Protein AF-A0A924RF22-F1 (afdb_monomer)

Nearest PDB structures (foldseek):
  6ygg-assembly1_B  TM=9.026E-01  e=1.565E-06  Aspergillus fumigatus Af293
  8pmr-assembly1_B  TM=9.070E-01  e=1.993E-06  Aspergillus fumigatus Af293
  8pms-assembly2_C  TM=8.806E-01  e=2.674E-05  Aspergillus fumigatus Af293
  8r17-assembly1_A-2  TM=8.472E-01  e=2.101E-05  Neurospora crassa
  1rzo-assembly1_A  TM=2.481E-01  e=8.600E+00  Ricinus communis

Sequence (209 aa):
MSTTDVVRLAGEAGAPTEMVFAAAEPDVIPRAPSQRWVVVPRSDGATTLGGMDRGRFAVYDTYETDELAANAVVHVLQPPQTIVVDAAAFAGLQQDAKQLAATLREHSANGSPLTPDMIPVGTALDHLGPSSGHCLFLLDTPFSERSAPPTDLELSRTVFLVRAPLGGAVSVGPVQPWFGQPGGGILVTLERPVRWYYDTGVVDVVAPR

pLDDT: mean 94.82, std 5.73, range [53.69, 98.81]

Secondary structure (DSSP, 8-state):
--HHHHHHHHHHTT--GGGEEE-SSTT----PPSSEEEEEE-TTS-EEEEEEETTEEEEEEEESSHHHHHHHHHHHHSPPPEEEE-HHHHHHHHHHHHHHHHHHHHHHHTTPPP-GGGS-TT-EEEEES-TT--EEEETT--GGGTT--GGGGGSPEEEEEE-S---TT-EEEEPPPBTTB---PEEEE-SS-HHHHHHTTSEEEEEE-

Foldseek 3Di:
DALVLLLVLLVVVPFPSVLEAEDGDAPDDDQDDAQGWYWHAHPQGKIWIAFHHPNDTATLDIGNHSNVSSVVSNVQRDDADADADAPVLVVVLVVVLVVLFVVVLVCVVVVHFDFLVSQDQQHKWKDFHGLSDQKIFGPPQDPLQQLDAPVSVPGDMWMKGFHARLDGPWGWDFFPHHNPGHHGTIIIGHNGRNSSCCVVVRIHIYDYD

Radius of gyration: 17.72 Å; Cα contacts (8 Å, |Δi|>4): 467; chains: 1; bounding box: 42×33×47 Å

Structure (mmCIF, N/CA/C/O backbone):
data_AF-A0A924RF22-F1
#
_entry.id   AF-A0A924RF22-F1
#
loop_
_atom_site.group_PDB
_atom_site.id
_atom_site.type_symbol
_atom_site.label_atom_id
_atom_site.label_alt_id
_atom_site.label_comp_id
_atom_site.label_asym_id
_atom_site.label_entity_id
_atom_site.label_seq_id
_atom_site.pdbx_PDB_ins_code
_atom_site.Cartn_x
_atom_site.Cartn_y
_atom_site.Cartn_z
_atom_site.occupancy
_atom_site.B_iso_or_equiv
_atom_site.auth_seq_id
_atom_site.auth_comp_id
_atom_site.auth_asym_id
_atom_site.auth_atom_id
_atom_site.pdbx_PDB_model_num
ATOM 1 N N . MET A 1 1 ? -13.574 7.053 25.967 1.00 53.69 1 MET A N 1
ATOM 2 C CA . MET A 1 1 ? -13.755 5.872 25.101 1.00 53.69 1 MET A CA 1
ATOM 3 C C . MET A 1 1 ? -12.426 5.142 25.065 1.00 53.69 1 MET A C 1
ATOM 5 O O . MET A 1 1 ? -11.400 5.816 25.038 1.00 53.69 1 MET A O 1
ATOM 9 N N . SER A 1 2 ? -12.418 3.819 25.246 1.00 61.25 2 SER A N 1
ATOM 10 C CA . SER A 1 2 ? -11.181 3.031 25.333 1.00 61.25 2 SER A CA 1
ATOM 11 C C . SER A 1 2 ? -10.990 2.268 24.028 1.00 61.25 2 SER A C 1
ATOM 13 O O . SER A 1 2 ? -11.879 1.536 23.619 1.00 61.25 2 SER A O 1
ATOM 15 N N . THR A 1 3 ? -9.815 2.351 23.404 1.00 62.56 3 THR A N 1
ATOM 16 C CA . THR A 1 3 ? -9.440 1.512 22.245 1.00 62.56 3 THR A CA 1
ATOM 17 C C . THR A 1 3 ? -9.578 0.012 22.495 1.00 62.56 3 THR A C 1
ATOM 19 O O . THR A 1 3 ? -9.711 -0.762 21.546 1.00 62.56 3 THR A O 1
ATOM 22 N N . THR A 1 4 ? -9.574 -0.398 23.766 1.00 70.81 4 THR A N 1
ATOM 23 C CA . THR A 1 4 ? -9.866 -1.769 24.198 1.00 70.81 4 THR A CA 1
ATOM 24 C C . THR A 1 4 ? -11.245 -2.231 23.720 1.00 70.81 4 THR A C 1
ATOM 26 O O . THR A 1 4 ? -11.398 -3.400 23.373 1.00 70.81 4 THR A O 1
ATOM 29 N N . ASP A 1 5 ? -12.230 -1.332 23.640 1.00 84.69 5 ASP A N 1
ATOM 30 C CA . ASP A 1 5 ? -13.585 -1.667 23.200 1.00 84.69 5 ASP A CA 1
ATOM 31 C C . ASP A 1 5 ? -13.661 -1.910 21.693 1.00 84.69 5 ASP A C 1
ATOM 33 O O . ASP A 1 5 ? -14.254 -2.902 21.281 1.00 84.69 5 ASP A O 1
ATOM 37 N N . VAL A 1 6 ? -12.979 -1.108 20.869 1.00 90.44 6 VAL A N 1
ATOM 38 C CA . VAL A 1 6 ? -12.928 -1.312 19.408 1.00 90.44 6 VAL A CA 1
ATOM 39 C C . VAL A 1 6 ? -12.328 -2.671 19.050 1.00 90.44 6 VAL A C 1
ATOM 41 O O . VAL A 1 6 ? -12.905 -3.422 18.264 1.00 90.44 6 VAL A O 1
ATOM 44 N N . VAL A 1 7 ? -11.175 -3.014 19.638 1.00 91.25 7 VAL A N 1
ATOM 45 C CA . VAL A 1 7 ? -10.509 -4.299 19.361 1.00 91.25 7 VAL A CA 1
ATOM 46 C C . VAL A 1 7 ? -11.345 -5.470 19.878 1.00 91.25 7 VAL A C 1
ATOM 48 O O . VAL A 1 7 ? -11.467 -6.478 19.184 1.00 91.25 7 VAL A O 1
ATOM 51 N N . ARG A 1 8 ? -11.966 -5.333 21.057 1.00 93.06 8 ARG A N 1
ATOM 52 C CA . ARG A 1 8 ? -12.876 -6.348 21.601 1.00 93.06 8 ARG A CA 1
ATOM 53 C C . ARG A 1 8 ? -14.075 -6.575 20.679 1.00 93.06 8 ARG A C 1
ATOM 55 O O . ARG A 1 8 ? -14.332 -7.719 20.320 1.00 93.06 8 ARG A O 1
ATOM 62 N N . LEU A 1 9 ? -14.765 -5.510 20.265 1.00 93.69 9 LEU A N 1
ATOM 63 C CA . LEU A 1 9 ? -15.921 -5.579 19.363 1.00 93.69 9 LEU A CA 1
ATOM 64 C C . LEU A 1 9 ? -15.550 -6.208 18.012 1.00 93.69 9 LEU A C 1
ATOM 66 O O . LEU A 1 9 ? -16.277 -7.058 17.502 1.00 93.69 9 LEU A O 1
ATOM 70 N N . ALA A 1 10 ? -14.392 -5.851 17.451 1.00 92.75 10 ALA A N 1
ATOM 71 C CA . ALA A 1 10 ? -13.899 -6.473 16.224 1.00 92.75 10 ALA A CA 1
ATOM 72 C C . ALA A 1 10 ? -13.623 -7.977 16.419 1.00 92.75 10 ALA A C 1
ATOM 74 O O . ALA A 1 10 ? -13.968 -8.786 15.558 1.00 92.75 10 ALA A O 1
ATOM 75 N N . GLY A 1 11 ? -13.045 -8.366 17.560 1.00 93.06 11 GLY A N 1
ATOM 76 C CA . GLY A 1 11 ? -12.821 -9.768 17.918 1.00 93.06 11 GLY A CA 1
ATOM 77 C C . GLY A 1 11 ? -14.119 -10.560 18.100 1.00 93.06 11 GLY A C 1
ATOM 78 O O . GLY A 1 11 ? -14.220 -11.686 17.619 1.00 93.06 11 GLY A O 1
ATOM 79 N N . GLU A 1 12 ? -15.142 -9.961 18.716 1.00 93.88 12 GLU A N 1
ATOM 80 C CA . GLU A 1 12 ? -16.491 -10.540 18.832 1.00 93.88 12 GLU A CA 1
ATOM 81 C C . GLU A 1 12 ? -17.145 -10.760 17.457 1.00 93.88 12 GLU A C 1
ATOM 83 O O . GLU A 1 12 ? -17.885 -11.726 17.270 1.00 93.88 12 GLU A O 1
ATOM 88 N N . ALA A 1 13 ? -16.812 -9.921 16.472 1.00 91.50 13 ALA A N 1
ATOM 89 C CA . ALA A 1 13 ? -17.203 -10.077 15.072 1.00 91.50 13 ALA A CA 1
ATOM 90 C C . ALA A 1 13 ? -16.300 -11.043 14.267 1.00 91.50 13 ALA A C 1
ATOM 92 O O . ALA A 1 13 ? -16.501 -11.215 13.064 1.00 91.50 13 ALA A O 1
ATOM 93 N N . GLY A 1 14 ? -15.322 -11.694 14.910 1.00 89.62 14 GLY A N 1
ATOM 94 C CA . GLY A 1 14 ? -14.455 -12.711 14.306 1.00 89.62 14 GLY A CA 1
ATOM 95 C C . GLY A 1 14 ? -13.175 -12.183 13.652 1.00 89.62 14 GLY A C 1
ATOM 96 O O . GLY A 1 14 ? -12.523 -12.929 12.920 1.00 89.62 14 GLY A O 1
ATOM 97 N N . ALA A 1 15 ? -12.796 -10.923 13.884 1.00 90.38 15 ALA A N 1
ATOM 98 C CA . ALA A 1 15 ? -11.549 -10.379 13.355 1.00 90.38 15 ALA A CA 1
ATOM 99 C C . ALA A 1 15 ? -10.310 -10.968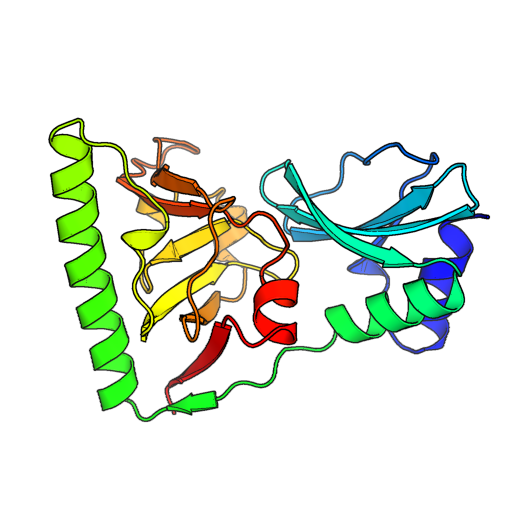 14.067 1.00 90.38 15 ALA A C 1
ATOM 101 O O . ALA A 1 15 ? -10.321 -11.113 15.293 1.00 90.38 15 ALA A O 1
ATOM 102 N N . PRO A 1 16 ? -9.207 -11.233 13.340 1.00 89.69 16 PRO A N 1
ATOM 103 C CA . PRO A 1 16 ? -7.927 -11.622 13.934 1.00 89.69 16 PRO A CA 1
ATOM 104 C C . PRO A 1 16 ? -7.279 -10.429 14.657 1.00 89.69 16 PRO A C 1
ATOM 106 O O . PRO A 1 16 ? -6.488 -9.670 14.090 1.00 89.69 16 PRO A O 1
ATOM 109 N N . THR A 1 17 ? -7.662 -10.218 15.918 1.00 86.88 17 THR A N 1
ATOM 110 C CA . THR A 1 17 ? -7.255 -9.049 16.723 1.00 86.88 17 THR A CA 1
ATOM 111 C C . THR A 1 17 ? -5.742 -8.904 16.910 1.00 86.88 17 THR A C 1
ATOM 113 O O . THR A 1 17 ? -5.264 -7.794 17.119 1.00 86.88 17 THR A O 1
ATOM 116 N N . GLU A 1 18 ? -4.959 -9.973 16.756 1.00 88.00 18 GLU A N 1
ATOM 117 C CA . GLU A 1 18 ? -3.492 -9.942 16.789 1.00 88.00 18 GLU A CA 1
ATOM 118 C C . GLU A 1 18 ? -2.865 -9.130 15.643 1.00 88.00 18 GLU A C 1
ATOM 120 O O . GLU A 1 18 ? -1.696 -8.735 15.713 1.00 88.00 18 GLU A O 1
ATOM 125 N N . MET A 1 19 ? -3.636 -8.862 14.585 1.00 86.31 19 MET A N 1
ATOM 126 C CA . MET A 1 19 ? -3.229 -8.012 13.464 1.00 86.31 19 MET A CA 1
ATOM 127 C C . MET A 1 19 ? -3.472 -6.518 13.724 1.00 86.31 19 MET A C 1
ATOM 129 O O . MET A 1 19 ? -3.062 -5.682 12.911 1.00 86.31 19 MET A O 1
ATOM 133 N N . VAL A 1 20 ? -4.109 -6.178 14.850 1.00 92.50 20 VAL A N 1
ATOM 134 C CA . VAL A 1 20 ? -4.515 -4.820 15.216 1.00 92.50 20 VAL A CA 1
ATOM 135 C C . VAL A 1 20 ? -3.780 -4.381 16.474 1.00 92.50 20 VAL A C 1
ATOM 137 O O . VAL A 1 20 ? -3.781 -5.055 17.499 1.00 92.50 20 VAL A O 1
ATOM 140 N N . PHE A 1 21 ? -3.164 -3.209 16.411 1.00 93.56 21 PHE A N 1
ATOM 141 C CA . PHE A 1 21 ? -2.505 -2.581 17.541 1.00 93.56 21 PHE A CA 1
ATOM 142 C C . PHE A 1 21 ? -3.369 -1.438 18.079 1.00 93.56 21 PHE A C 1
ATOM 144 O O . PHE A 1 21 ? -3.679 -0.492 17.359 1.00 93.56 21 PHE A O 1
ATOM 151 N N . ALA A 1 22 ? -3.739 -1.494 19.354 1.00 92.00 22 ALA A N 1
ATOM 152 C CA . ALA A 1 22 ? -4.450 -0.408 20.019 1.00 92.00 22 ALA A CA 1
ATOM 153 C C . ALA A 1 22 ? -3.468 0.586 20.645 1.00 92.00 22 ALA A C 1
ATOM 155 O O . ALA A 1 22 ? -2.597 0.202 21.427 1.00 92.00 22 ALA A O 1
ATOM 156 N N . ALA A 1 23 ? -3.616 1.872 20.331 1.00 92.31 23 ALA A N 1
ATOM 157 C CA . ALA A 1 23 ? -2.908 2.920 21.053 1.00 92.31 23 ALA A CA 1
ATOM 158 C C . ALA A 1 23 ? -3.434 3.020 22.492 1.00 92.31 23 ALA A C 1
ATOM 160 O O . ALA A 1 23 ? -4.640 2.919 22.723 1.00 92.31 23 ALA A O 1
ATOM 161 N N . ALA A 1 24 ? -2.526 3.227 23.447 1.00 88.44 24 ALA A N 1
ATOM 162 C CA . ALA A 1 24 ? -2.869 3.350 24.863 1.00 88.44 24 ALA A CA 1
ATOM 163 C C . ALA A 1 24 ? -3.418 4.740 25.226 1.00 88.44 24 ALA A C 1
ATOM 165 O O . ALA A 1 24 ? -4.224 4.862 26.145 1.00 88.44 24 ALA A O 1
ATOM 166 N N . GLU A 1 25 ? -2.982 5.777 24.508 1.00 90.06 25 GLU A N 1
ATOM 167 C CA . GLU A 1 25 ? -3.305 7.175 24.789 1.00 90.06 25 GLU A CA 1
ATOM 168 C C . GLU A 1 25 ? -4.068 7.810 23.615 1.00 90.06 25 GLU A C 1
ATOM 170 O O . GLU A 1 25 ? -3.735 7.535 22.455 1.00 90.06 25 GLU A O 1
ATOM 175 N N . PRO A 1 26 ? -5.077 8.661 23.884 1.00 92.38 26 PRO A N 1
ATOM 176 C CA . PRO A 1 26 ? -5.771 9.405 22.841 1.00 92.38 26 PRO A CA 1
ATOM 177 C C . PRO A 1 26 ? -4.853 10.357 22.079 1.00 92.38 26 PRO A C 1
ATOM 179 O O . PRO A 1 26 ? -3.970 10.973 22.667 1.00 92.38 26 PRO A O 1
ATOM 182 N N . ASP A 1 27 ? -5.086 10.487 20.774 1.00 93.00 27 ASP A N 1
ATOM 183 C CA . ASP A 1 27 ? -4.353 11.348 19.837 1.00 93.00 27 ASP A CA 1
ATOM 184 C C . ASP A 1 27 ? -2.838 11.059 19.740 1.00 93.00 27 ASP A C 1
ATOM 186 O O . ASP A 1 27 ? -2.104 11.768 19.047 1.00 93.00 27 ASP A O 1
ATOM 190 N N . VAL A 1 28 ? -2.358 9.982 20.374 1.00 94.69 28 VAL A N 1
ATOM 191 C CA . VAL A 1 28 ? -0.956 9.554 20.346 1.00 94.69 28 VAL A CA 1
ATOM 192 C C . VAL A 1 28 ? -0.808 8.331 19.450 1.00 94.69 28 VAL A C 1
ATOM 194 O O . VAL A 1 28 ? -1.268 7.233 19.764 1.00 94.69 28 VAL A O 1
ATOM 197 N N . ILE A 1 29 ? -0.100 8.503 18.333 1.00 93.06 29 ILE A N 1
ATOM 198 C CA . ILE A 1 29 ? 0.257 7.389 17.449 1.00 93.06 29 ILE A CA 1
ATOM 199 C C . ILE A 1 29 ? 1.281 6.499 18.175 1.00 93.06 29 ILE A C 1
ATOM 201 O O . ILE A 1 29 ? 2.366 6.973 18.528 1.00 93.06 29 ILE A O 1
ATOM 205 N N . PRO A 1 30 ? 0.985 5.207 18.390 1.00 89.94 30 PRO A N 1
ATOM 206 C CA . PRO A 1 30 ? 1.880 4.324 19.110 1.00 89.94 30 PRO A CA 1
ATOM 207 C C . PRO A 1 30 ? 3.080 3.924 18.248 1.00 89.94 30 PRO A C 1
ATOM 209 O O . PRO A 1 30 ? 3.022 3.888 17.016 1.00 89.94 30 PRO A O 1
ATOM 212 N N . ARG A 1 31 ? 4.165 3.513 18.911 1.00 88.50 31 ARG A N 1
ATOM 213 C CA . ARG A 1 31 ? 5.245 2.770 18.250 1.00 88.50 31 ARG A CA 1
ATOM 214 C C . ARG A 1 31 ? 4.789 1.334 18.002 1.00 88.50 31 ARG A C 1
ATOM 216 O O . ARG A 1 31 ? 5.046 0.450 18.813 1.00 88.50 31 ARG A O 1
ATOM 223 N N . ALA A 1 32 ? 4.097 1.123 16.891 1.00 87.19 32 ALA A N 1
ATOM 224 C CA . ALA A 1 32 ? 3.704 -0.203 16.435 1.00 87.19 32 ALA A CA 1
ATOM 225 C C . ALA A 1 32 ? 4.782 -0.809 15.514 1.00 87.19 32 ALA A C 1
ATOM 227 O O . ALA A 1 32 ? 5.504 -0.067 14.837 1.00 87.19 32 ALA A O 1
ATOM 228 N N . PRO A 1 33 ? 4.895 -2.148 15.447 1.00 86.31 33 PRO A N 1
ATOM 229 C CA . PRO A 1 33 ? 5.641 -2.804 14.382 1.00 86.31 33 PRO A CA 1
ATOM 230 C C . PRO A 1 33 ? 5.154 -2.345 13.002 1.00 86.31 33 PRO A C 1
ATOM 232 O O . PRO A 1 33 ? 3.982 -2.004 12.827 1.00 86.31 33 PRO A O 1
ATOM 235 N N . SER A 1 34 ? 6.047 -2.368 12.011 1.00 88.25 34 SER A N 1
ATOM 236 C CA . SER A 1 34 ? 5.629 -2.178 10.618 1.00 88.25 34 SER A CA 1
ATOM 237 C C . SER A 1 34 ? 4.608 -3.247 10.230 1.00 88.25 34 SER A C 1
ATOM 239 O O . SER A 1 34 ? 4.618 -4.343 10.790 1.00 88.25 34 SER A O 1
ATOM 241 N N . GLN A 1 35 ? 3.755 -2.926 9.258 1.00 85.88 35 GLN A N 1
ATOM 242 C CA . GLN A 1 35 ? 2.739 -3.823 8.709 1.00 85.88 35 GLN A CA 1
ATOM 243 C C . GLN A 1 35 ? 1.694 -4.257 9.740 1.00 85.88 35 GLN A C 1
ATOM 245 O O . GLN A 1 35 ? 1.374 -5.439 9.913 1.00 85.88 35 GLN A O 1
ATOM 250 N N . ARG A 1 36 ? 1.174 -3.266 10.464 1.00 92.19 36 ARG A N 1
ATOM 251 C CA . ARG A 1 36 ? 0.094 -3.443 11.431 1.00 92.19 36 ARG A CA 1
ATOM 252 C C . ARG A 1 36 ? -1.010 -2.438 11.179 1.00 92.19 36 ARG A C 1
ATOM 254 O O . ARG A 1 36 ? -0.737 -1.271 10.891 1.00 92.19 36 ARG A O 1
ATOM 261 N N . TRP A 1 37 ? -2.246 -2.894 11.336 1.00 96.88 37 TRP A N 1
ATOM 262 C CA . TRP A 1 37 ? -3.368 -1.992 11.539 1.00 96.88 37 TRP A CA 1
ATOM 263 C C . TRP A 1 37 ? -3.264 -1.399 12.936 1.00 96.88 37 TRP A C 1
ATOM 265 O O . TRP A 1 37 ? -2.884 -2.088 13.881 1.00 96.88 37 TRP A O 1
ATOM 275 N N . VAL A 1 38 ? -3.568 -0.116 13.066 1.00 96.69 38 VAL A N 1
ATOM 276 C CA . VAL A 1 38 ? -3.483 0.615 14.325 1.00 96.69 38 VAL A CA 1
ATOM 277 C C . VAL A 1 38 ? -4.778 1.384 14.532 1.00 96.69 38 VAL A C 1
ATOM 279 O O . VAL A 1 38 ? -5.210 2.119 13.642 1.00 96.69 38 VAL A O 1
ATOM 282 N N . VAL A 1 39 ? -5.373 1.225 15.712 1.00 96.56 39 VAL A N 1
ATOM 283 C CA . VAL A 1 39 ? -6.509 2.028 16.174 1.00 96.56 39 VAL A CA 1
ATOM 284 C C . VAL A 1 39 ? -6.025 3.026 17.220 1.00 96.56 39 VAL A C 1
ATOM 286 O O . VAL A 1 39 ? -5.352 2.654 18.183 1.00 96.56 39 VAL A O 1
ATOM 289 N N . VAL A 1 40 ? -6.336 4.303 17.014 1.00 96.44 40 VAL A N 1
ATOM 290 C CA . VAL A 1 40 ? -5.927 5.415 17.881 1.00 96.44 40 VAL A CA 1
ATOM 291 C C . VAL A 1 40 ? -7.194 6.105 18.389 1.00 96.44 40 VAL A C 1
ATOM 293 O O . VAL A 1 40 ? -7.952 6.614 17.559 1.00 96.44 40 VAL A O 1
ATOM 296 N N . PRO A 1 41 ? -7.457 6.133 19.710 1.00 94.44 41 PRO A N 1
ATOM 297 C CA . PRO A 1 41 ? -8.600 6.868 20.228 1.00 94.44 41 PRO A CA 1
ATOM 298 C C . PRO A 1 41 ? -8.329 8.362 20.069 1.00 94.44 41 PRO A C 1
ATOM 300 O O . PRO A 1 41 ? -7.175 8.787 20.040 1.00 94.44 41 PRO A O 1
ATOM 303 N N . ARG A 1 42 ? -9.370 9.178 20.003 1.00 94.56 42 ARG A N 1
ATOM 304 C CA . ARG A 1 42 ? -9.248 10.635 19.936 1.00 94.56 42 ARG A CA 1
ATOM 305 C C . ARG A 1 42 ? -9.865 11.284 21.164 1.00 94.56 42 ARG A C 1
ATOM 307 O O . ARG A 1 42 ? -10.788 10.742 21.774 1.00 94.56 42 ARG A O 1
ATOM 314 N N . SER A 1 43 ? -9.349 12.447 21.553 1.00 92.38 43 SER A N 1
ATOM 315 C CA . SER A 1 43 ? -9.861 13.204 22.706 1.00 92.38 43 SER A CA 1
ATOM 316 C C . SER A 1 43 ? -11.304 13.688 22.531 1.00 92.38 43 SER A C 1
ATOM 318 O O . SER A 1 43 ? -12.006 13.871 23.524 1.00 92.38 43 SER A O 1
ATOM 320 N N . ASP A 1 44 ? -11.760 13.845 21.287 1.00 91.75 44 ASP A N 1
ATOM 321 C CA . ASP A 1 44 ? -13.145 14.175 20.931 1.00 91.75 44 ASP A CA 1
ATOM 322 C C . ASP A 1 44 ? -14.097 12.966 20.977 1.00 91.75 44 ASP A C 1
ATOM 324 O O . ASP A 1 44 ? -15.306 13.130 20.821 1.00 91.75 44 ASP A O 1
ATOM 328 N N . GLY A 1 45 ? -13.572 11.766 21.242 1.00 89.25 45 GLY A N 1
ATOM 329 C CA . GLY A 1 45 ? -14.342 10.534 21.311 1.00 89.25 45 GLY A CA 1
ATOM 330 C C . GLY A 1 45 ? -14.365 9.707 20.031 1.00 89.25 45 GLY A C 1
ATOM 331 O O . GLY A 1 45 ? -14.783 8.557 20.078 1.00 89.25 45 GLY A O 1
ATOM 332 N N . ALA A 1 46 ? -13.882 10.230 18.908 1.00 95.69 46 ALA A N 1
ATOM 333 C CA . ALA A 1 46 ? -13.747 9.431 17.701 1.00 95.69 46 ALA A CA 1
ATOM 334 C C . ALA A 1 46 ? -12.582 8.423 17.810 1.00 95.69 46 ALA A C 1
ATOM 336 O O . ALA A 1 46 ? -11.731 8.501 18.698 1.00 95.69 46 ALA A O 1
ATOM 337 N N . THR A 1 47 ? -12.507 7.490 16.864 1.00 96.38 47 THR A N 1
ATOM 338 C CA . THR A 1 47 ? -11.390 6.551 16.714 1.00 96.38 47 THR A CA 1
ATOM 339 C C . THR A 1 47 ? -10.818 6.635 15.303 1.00 96.38 47 THR A C 1
ATOM 341 O O . THR A 1 47 ? -11.534 6.482 14.314 1.00 96.38 47 THR A O 1
ATOM 344 N N . THR A 1 48 ? -9.506 6.832 15.198 1.00 97.62 48 THR A N 1
ATOM 345 C CA . THR A 1 48 ? -8.771 6.787 13.929 1.00 97.62 48 THR A CA 1
ATOM 346 C C . THR A 1 48 ? -8.261 5.376 13.670 1.00 97.62 48 THR A C 1
ATOM 348 O O . THR A 1 48 ? -7.550 4.810 14.500 1.00 97.62 48 THR A O 1
ATOM 351 N N . LEU A 1 49 ? -8.550 4.837 12.488 1.00 98.12 49 LEU A N 1
ATOM 352 C CA . LEU A 1 49 ? -7.928 3.626 11.961 1.00 98.12 49 LEU A CA 1
ATOM 353 C C . LEU A 1 49 ? -6.844 4.015 10.956 1.00 98.12 49 LEU A C 1
ATOM 355 O O . LEU A 1 49 ? -7.049 4.875 10.100 1.00 98.12 49 LEU A O 1
ATOM 359 N N . GLY A 1 50 ? -5.696 3.353 11.009 1.00 98.00 50 GLY A N 1
ATOM 360 C CA . GLY A 1 50 ? -4.654 3.525 10.003 1.00 98.00 50 GLY A CA 1
ATOM 361 C C . GLY A 1 50 ? -3.653 2.385 9.977 1.00 98.00 50 GLY A C 1
ATOM 362 O O . GLY A 1 50 ? -3.718 1.456 10.778 1.00 98.00 50 GLY A O 1
ATOM 363 N N . GLY A 1 51 ? -2.731 2.452 9.027 1.00 97.38 51 GLY A N 1
ATOM 364 C CA . GLY A 1 51 ? -1.691 1.454 8.827 1.00 97.38 51 GLY A CA 1
ATOM 365 C C . GLY A 1 51 ? -0.319 1.980 9.228 1.00 97.38 51 GLY A C 1
ATOM 366 O O . GLY A 1 51 ? 0.054 3.098 8.872 1.00 97.38 51 GLY A O 1
ATOM 367 N N . MET A 1 52 ? 0.438 1.166 9.961 1.00 95.56 52 MET A N 1
ATOM 368 C CA . MET A 1 52 ? 1.857 1.392 10.218 1.00 95.56 52 MET A CA 1
ATOM 369 C C . MET A 1 52 ? 2.678 0.687 9.138 1.00 95.56 52 MET A C 1
ATOM 371 O O . MET A 1 52 ? 2.535 -0.517 8.945 1.00 95.56 52 MET A O 1
ATOM 375 N N . ASP A 1 53 ? 3.571 1.401 8.461 1.00 93.56 53 ASP A N 1
ATOM 376 C CA . ASP A 1 53 ? 4.515 0.830 7.493 1.00 93.56 53 ASP A CA 1
ATOM 377 C C . ASP A 1 53 ? 5.830 1.599 7.571 1.00 93.56 53 ASP A C 1
ATOM 379 O O . ASP A 1 53 ? 5.840 2.829 7.560 1.00 93.56 53 ASP A O 1
ATOM 383 N N . ARG A 1 54 ? 6.941 0.872 7.716 1.00 87.94 54 ARG A N 1
ATOM 384 C CA . ARG A 1 54 ? 8.304 1.425 7.804 1.00 87.94 54 ARG A CA 1
ATOM 385 C C . ARG A 1 54 ? 8.430 2.604 8.783 1.00 87.94 54 ARG A C 1
ATOM 387 O O . ARG A 1 54 ? 9.128 3.578 8.523 1.00 87.94 54 ARG A O 1
ATOM 394 N N . GLY A 1 55 ? 7.759 2.498 9.933 1.00 88.94 55 GLY A N 1
ATOM 395 C CA . GLY A 1 55 ? 7.797 3.495 11.010 1.00 88.94 55 GLY A CA 1
ATOM 396 C C . GLY A 1 55 ? 6.954 4.752 10.771 1.00 88.94 55 GLY A C 1
ATOM 397 O O . GLY A 1 55 ? 7.023 5.680 11.576 1.00 88.94 55 GLY A O 1
ATOM 398 N N . ARG A 1 56 ? 6.155 4.793 9.699 1.00 93.19 56 ARG A N 1
ATOM 399 C CA . ARG A 1 56 ? 5.195 5.862 9.423 1.00 93.19 56 ARG A CA 1
ATOM 400 C C . ARG A 1 56 ? 3.771 5.347 9.604 1.00 93.19 56 ARG A C 1
ATOM 402 O O . ARG A 1 56 ? 3.451 4.227 9.217 1.00 93.19 56 ARG A O 1
ATOM 409 N N . PHE A 1 57 ? 2.916 6.186 10.174 1.00 96.62 57 PHE A N 1
ATOM 410 C CA . PHE A 1 57 ? 1.482 5.941 10.260 1.00 96.62 57 PHE A CA 1
ATOM 411 C C . PHE A 1 57 ? 0.763 6.677 9.130 1.00 96.62 57 PHE A C 1
ATOM 413 O O . PHE A 1 57 ? 0.997 7.869 8.920 1.00 96.62 57 PHE A O 1
ATOM 420 N N . ALA A 1 58 ? -0.107 5.966 8.420 1.00 97.12 58 ALA A N 1
ATOM 421 C CA . ALA A 1 58 ? -0.970 6.511 7.384 1.00 97.12 58 ALA A CA 1
ATOM 422 C C . ALA A 1 58 ? -2.432 6.267 7.770 1.00 97.12 58 ALA A C 1
ATOM 424 O O . ALA A 1 58 ? -2.829 5.133 8.048 1.00 97.12 58 ALA A O 1
ATOM 425 N N . VAL A 1 59 ? -3.234 7.332 7.799 1.00 97.88 59 VAL A N 1
ATOM 426 C CA . VAL A 1 59 ? -4.648 7.253 8.184 1.00 97.88 59 VAL A CA 1
ATOM 427 C C . VAL A 1 59 ? -5.433 6.529 7.094 1.00 97.88 59 VAL A C 1
ATOM 429 O O . VAL A 1 59 ? -5.343 6.879 5.919 1.00 97.88 59 VAL A O 1
ATOM 432 N N . TYR A 1 60 ? -6.221 5.533 7.491 1.00 98.31 60 TYR A N 1
ATOM 433 C CA . TYR A 1 60 ? -7.248 4.946 6.641 1.00 98.31 60 TYR A CA 1
ATOM 434 C C . TYR A 1 60 ? -8.514 5.796 6.716 1.00 98.31 60 TYR A C 1
ATOM 436 O O . TYR A 1 60 ? -8.910 6.350 5.692 1.00 98.31 60 TYR A O 1
ATOM 444 N N . ASP A 1 61 ? -9.079 5.973 7.917 1.00 98.25 61 ASP A N 1
ATOM 445 C CA . ASP A 1 61 ? -10.198 6.886 8.179 1.00 98.25 61 ASP A CA 1
ATOM 446 C C . ASP A 1 61 ? -10.395 7.170 9.684 1.00 98.25 61 ASP A C 1
ATOM 448 O O . ASP A 1 61 ? -9.686 6.620 10.531 1.00 98.25 61 ASP A O 1
ATOM 452 N N . THR A 1 62 ? -11.350 8.040 10.022 1.00 98.00 62 THR A N 1
ATOM 453 C CA . THR A 1 62 ? -11.795 8.333 11.394 1.00 98.00 62 THR A CA 1
ATOM 454 C C . THR A 1 62 ? -13.283 8.034 11.558 1.00 98.00 62 THR A C 1
ATOM 456 O O . THR A 1 62 ? -14.090 8.407 10.713 1.00 98.00 62 THR A O 1
ATOM 459 N N . TYR A 1 63 ? -13.649 7.408 12.674 1.00 97.56 63 TYR A N 1
ATOM 460 C CA . TYR A 1 63 ? -15.007 6.962 12.972 1.00 97.56 63 TYR A CA 1
ATOM 461 C C . TYR A 1 63 ? -15.523 7.585 14.262 1.00 97.56 63 TYR A C 1
ATOM 463 O O . TYR A 1 63 ? -14.807 7.634 15.256 1.00 97.56 63 TYR A O 1
ATOM 471 N N . GLU A 1 64 ? -16.777 8.027 14.260 1.00 95.31 64 GLU A N 1
ATOM 472 C CA . GLU A 1 64 ? -17.395 8.729 15.396 1.00 95.31 64 GLU A CA 1
ATOM 473 C C . GLU A 1 64 ? -17.778 7.806 16.563 1.00 95.31 64 GLU A C 1
ATOM 475 O O . GLU A 1 64 ? -18.038 8.285 17.663 1.00 95.31 64 GLU A O 1
ATOM 480 N N . THR A 1 65 ? -17.841 6.491 16.332 1.00 93.19 65 THR A N 1
ATOM 481 C CA . THR A 1 65 ? -18.233 5.492 17.336 1.00 93.19 65 THR A CA 1
ATOM 482 C C . THR A 1 65 ? -17.333 4.263 17.279 1.00 93.19 65 THR A C 1
ATOM 484 O O . THR A 1 65 ? -16.763 3.937 16.229 1.00 93.19 65 THR A O 1
ATOM 487 N N . ASP A 1 66 ? -17.240 3.553 18.403 1.00 91.31 66 ASP A N 1
ATOM 488 C CA . ASP A 1 66 ? -16.430 2.341 18.521 1.00 91.31 66 ASP A CA 1
ATOM 489 C C . ASP A 1 66 ? -16.993 1.198 17.662 1.00 91.31 66 ASP A C 1
ATOM 491 O O . ASP A 1 66 ? -16.226 0.424 17.091 1.00 91.31 66 ASP A O 1
ATOM 495 N N . GLU A 1 67 ? -18.315 1.124 17.481 1.00 94.12 67 GLU A N 1
ATOM 496 C CA . GLU A 1 67 ? -18.960 0.143 16.606 1.00 94.12 67 GLU A CA 1
ATOM 497 C C . GLU A 1 67 ? -18.599 0.366 15.132 1.00 94.12 67 GLU A C 1
ATOM 499 O O . GLU A 1 67 ? -18.299 -0.589 14.410 1.00 94.12 67 GLU A O 1
ATOM 504 N N . LEU A 1 68 ? -18.592 1.623 14.669 1.00 96.25 68 LEU A N 1
ATOM 505 C CA . LEU A 1 68 ? -18.165 1.949 13.305 1.00 96.25 68 LEU A CA 1
ATOM 506 C C . LEU A 1 68 ? -16.678 1.644 13.105 1.00 96.25 68 LEU A C 1
ATOM 508 O O . LEU A 1 68 ? -16.310 1.046 12.092 1.00 96.25 68 LEU A O 1
ATOM 512 N N . ALA A 1 69 ? -15.837 1.988 14.084 1.00 96.38 69 ALA A N 1
ATOM 513 C CA . ALA A 1 69 ? -14.416 1.665 14.046 1.00 96.38 69 ALA A CA 1
ATOM 514 C C . ALA A 1 69 ? -14.170 0.146 14.028 1.00 96.38 69 ALA A C 1
ATOM 516 O O . ALA A 1 69 ? -13.342 -0.333 13.254 1.00 96.38 69 ALA A O 1
ATOM 517 N N . ALA A 1 70 ? -14.908 -0.627 14.827 1.00 96.12 70 ALA A N 1
ATOM 518 C CA . ALA A 1 70 ? -14.796 -2.083 14.874 1.00 96.12 70 ALA A CA 1
ATOM 519 C C . ALA A 1 70 ? -15.214 -2.730 13.545 1.00 96.12 70 ALA A C 1
ATOM 521 O O . ALA A 1 70 ? -14.502 -3.590 13.026 1.00 96.12 70 ALA A O 1
ATOM 522 N N . ASN A 1 71 ? -16.311 -2.266 12.938 1.00 96.62 71 ASN A N 1
ATOM 523 C CA . ASN A 1 71 ? -16.729 -2.713 11.606 1.00 96.62 71 ASN A CA 1
ATOM 524 C C . ASN A 1 71 ? -15.672 -2.397 10.540 1.00 96.62 71 ASN A C 1
ATOM 526 O O . ASN A 1 71 ? -15.393 -3.228 9.674 1.00 96.62 71 ASN A O 1
ATOM 530 N N . ALA A 1 72 ? -15.043 -1.222 10.620 1.00 97.44 72 ALA A N 1
ATOM 531 C CA . ALA A 1 72 ? -13.950 -0.864 9.727 1.00 97.44 72 ALA A CA 1
ATOM 532 C C . ALA A 1 72 ? -12.726 -1.769 9.917 1.00 97.44 72 ALA A C 1
ATOM 534 O O . ALA A 1 72 ? -12.141 -2.205 8.929 1.00 97.44 72 ALA A O 1
ATOM 535 N N . VAL A 1 73 ? -12.371 -2.113 11.161 1.00 97.19 73 VAL A N 1
ATOM 536 C CA . VAL A 1 73 ? -11.305 -3.083 11.463 1.00 97.19 73 VAL A CA 1
ATOM 537 C C . VAL A 1 73 ? -11.603 -4.444 10.829 1.00 97.19 73 VAL A C 1
ATOM 539 O O . VAL A 1 73 ? -10.738 -5.004 10.157 1.00 97.19 73 VAL A O 1
ATOM 542 N N . VAL A 1 74 ? -12.826 -4.962 10.991 1.00 97.00 74 VAL A N 1
ATOM 543 C CA . VAL A 1 74 ? -13.252 -6.226 10.364 1.00 97.00 74 VAL A CA 1
ATOM 544 C C . VAL A 1 74 ? -13.093 -6.149 8.843 1.00 97.00 74 VAL A C 1
ATOM 546 O O . VAL A 1 74 ? -12.514 -7.050 8.241 1.00 97.00 74 VAL A O 1
ATOM 549 N N . HIS A 1 75 ? -13.551 -5.057 8.224 1.00 97.19 75 HIS A N 1
ATOM 550 C CA . HIS A 1 75 ? -13.459 -4.842 6.777 1.00 97.19 75 HIS A CA 1
ATOM 551 C C . HIS A 1 75 ? -12.014 -4.828 6.270 1.00 97.19 75 HIS A C 1
ATOM 553 O O . HIS A 1 75 ? -11.687 -5.561 5.337 1.00 97.19 75 HIS A O 1
ATOM 559 N N . VAL A 1 76 ? -11.123 -4.037 6.878 1.00 97.19 76 VAL A N 1
ATOM 560 C CA . VAL A 1 76 ? -9.742 -3.895 6.378 1.00 97.19 76 VAL A CA 1
ATOM 561 C C . VAL A 1 76 ? -8.893 -5.158 6.557 1.00 97.19 76 VAL A C 1
ATOM 563 O O . VAL A 1 76 ? -7.882 -5.318 5.868 1.00 97.19 76 VAL A O 1
ATOM 566 N N . LEU A 1 77 ? -9.299 -6.057 7.459 1.00 95.38 77 LEU A N 1
ATOM 567 C CA . LEU A 1 77 ? -8.663 -7.358 7.679 1.00 95.38 77 LEU A CA 1
ATOM 568 C C . LEU A 1 77 ? -9.148 -8.441 6.709 1.00 95.38 77 LEU A C 1
ATOM 570 O O . LEU A 1 77 ? -8.474 -9.459 6.551 1.00 95.38 77 LEU A O 1
ATOM 574 N N . GLN A 1 78 ? -10.276 -8.235 6.027 1.00 94.12 78 GLN A N 1
ATOM 575 C CA . GLN A 1 78 ? -10.689 -9.129 4.951 1.00 94.12 78 GLN A CA 1
ATOM 576 C C . GLN A 1 78 ? -9.759 -8.951 3.746 1.00 94.12 78 GLN A C 1
ATOM 578 O O . GLN A 1 78 ? -9.471 -7.814 3.360 1.00 94.12 78 GLN A O 1
ATOM 583 N N . PRO A 1 79 ? -9.291 -10.035 3.107 1.00 91.62 79 PRO A N 1
ATOM 584 C CA . PRO A 1 79 ? -8.455 -9.912 1.923 1.00 91.62 79 PRO A CA 1
ATOM 585 C C . PRO A 1 79 ? -9.225 -9.198 0.796 1.00 91.62 79 PRO A C 1
ATOM 587 O O . PRO A 1 79 ? -10.412 -9.473 0.604 1.00 91.62 79 PRO A O 1
ATOM 590 N N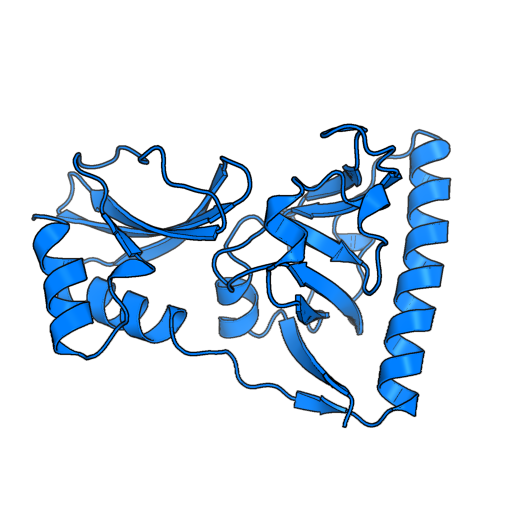 . PRO A 1 80 ? -8.577 -8.290 0.044 1.00 95.12 80 PRO A N 1
ATOM 591 C CA . PRO A 1 80 ? -9.156 -7.733 -1.172 1.00 95.12 80 PRO A CA 1
ATOM 592 C C . PRO A 1 80 ? -9.557 -8.830 -2.164 1.00 95.12 80 PRO A C 1
ATOM 594 O O . PRO A 1 80 ? -8.937 -9.895 -2.214 1.00 95.12 80 PRO A O 1
ATOM 597 N N . GLN A 1 81 ? -10.554 -8.554 -2.999 1.00 96.81 81 GLN A N 1
ATOM 598 C CA . GLN A 1 81 ? -10.892 -9.434 -4.106 1.00 96.81 81 GLN A CA 1
ATOM 599 C C . GLN A 1 81 ? -9.791 -9.372 -5.167 1.00 96.81 81 GLN A C 1
ATOM 601 O O . GLN A 1 81 ? -9.457 -8.304 -5.677 1.00 96.81 81 GLN A O 1
ATOM 606 N N . THR A 1 82 ? -9.273 -10.541 -5.537 1.00 97.88 82 THR A N 1
ATOM 607 C CA . THR A 1 82 ? -8.257 -10.671 -6.582 1.00 97.88 82 THR A CA 1
ATOM 608 C C . THR A 1 82 ? -8.901 -10.885 -7.946 1.00 97.88 82 THR A C 1
ATOM 610 O O . THR A 1 82 ? -9.670 -11.828 -8.149 1.00 97.88 82 THR A O 1
ATOM 613 N N . ILE A 1 83 ? -8.533 -10.047 -8.910 1.00 97.94 83 ILE A N 1
ATOM 614 C CA . ILE A 1 83 ? -8.842 -10.237 -10.324 1.00 97.94 83 ILE A CA 1
ATOM 615 C C . ILE A 1 83 ? -7.777 -11.148 -10.933 1.00 97.94 83 ILE A C 1
ATOM 617 O O . ILE A 1 83 ? -6.594 -10.814 -10.998 1.00 97.94 83 ILE A O 1
ATOM 621 N N . VAL A 1 84 ? -8.211 -12.316 -11.399 1.00 97.88 84 VAL A N 1
ATOM 622 C CA . VAL A 1 84 ? -7.336 -13.264 -12.089 1.00 97.88 84 VAL A CA 1
ATOM 623 C C . VAL A 1 84 ? -7.203 -12.853 -13.553 1.00 97.88 84 VAL A C 1
ATOM 625 O O . VAL A 1 84 ? -8.196 -12.820 -14.283 1.00 97.88 84 VAL A O 1
ATOM 628 N N . VAL A 1 85 ? -5.978 -12.569 -13.985 1.00 97.12 85 VAL A N 1
ATOM 629 C CA . VAL A 1 85 ? -5.633 -12.240 -15.375 1.00 97.12 85 VAL A CA 1
ATOM 630 C C . VAL A 1 85 ? -4.890 -13.404 -16.026 1.00 97.12 85 VAL A C 1
ATOM 632 O O . VAL A 1 85 ? -4.278 -14.222 -15.343 1.00 97.12 85 VAL A O 1
ATOM 635 N N . ASP A 1 86 ? -4.946 -13.524 -17.351 1.00 97.81 86 ASP A N 1
ATOM 636 C CA . ASP A 1 86 ? -4.155 -14.550 -18.031 1.00 97.81 86 ASP A CA 1
ATOM 637 C C . ASP A 1 86 ? -2.644 -14.255 -17.959 1.00 97.81 86 ASP A C 1
ATOM 639 O O . ASP A 1 86 ? -2.205 -13.132 -17.696 1.00 97.81 86 ASP A O 1
ATOM 643 N N . ALA A 1 87 ? -1.838 -15.294 -18.183 1.00 97.00 87 ALA A N 1
ATOM 644 C CA . ALA A 1 87 ? -0.388 -15.212 -18.055 1.00 97.00 87 ALA A CA 1
ATOM 645 C C . ALA A 1 87 ? 0.257 -14.223 -19.043 1.00 97.00 87 ALA A C 1
ATOM 647 O O . ALA A 1 87 ? 1.272 -13.615 -18.710 1.00 97.00 87 ALA A O 1
ATOM 648 N N . ALA A 1 88 ? -0.315 -14.039 -20.238 1.00 97.88 88 ALA A N 1
ATOM 649 C CA . ALA A 1 88 ? 0.227 -13.113 -21.230 1.00 97.88 88 ALA A CA 1
ATOM 650 C C . ALA A 1 88 ? -0.042 -11.657 -20.828 1.00 97.88 88 ALA A C 1
ATOM 652 O O . ALA A 1 88 ? 0.856 -10.821 -20.909 1.00 97.88 88 ALA A O 1
ATOM 653 N N . ALA A 1 89 ? -1.246 -11.368 -20.330 1.00 97.81 89 ALA A N 1
ATOM 654 C CA . ALA A 1 89 ? -1.597 -10.072 -19.770 1.00 97.81 89 ALA A CA 1
ATOM 655 C C . ALA A 1 89 ? -0.715 -9.736 -18.561 1.00 97.81 89 ALA A C 1
ATOM 657 O O . ALA A 1 89 ? -0.163 -8.639 -18.493 1.00 97.81 89 ALA A O 1
ATOM 658 N N . PHE A 1 90 ? -0.515 -10.688 -17.642 1.00 98.38 90 PHE A N 1
ATOM 659 C CA . PHE A 1 90 ? 0.366 -10.479 -16.492 1.00 98.38 90 PHE A CA 1
ATOM 660 C C . PHE A 1 90 ? 1.821 -10.232 -16.918 1.00 98.38 90 PHE A C 1
ATOM 662 O O . PHE A 1 90 ? 2.450 -9.304 -16.418 1.00 98.38 90 PHE A O 1
ATOM 669 N N . ALA A 1 91 ? 2.338 -10.986 -17.894 1.00 98.38 91 ALA A N 1
ATOM 670 C CA . ALA A 1 91 ? 3.671 -10.755 -18.451 1.00 98.38 91 ALA A CA 1
ATOM 671 C C . ALA A 1 91 ? 3.814 -9.361 -19.092 1.00 98.38 91 ALA A C 1
ATOM 673 O O . ALA A 1 91 ? 4.870 -8.738 -18.976 1.00 98.38 91 ALA A O 1
ATOM 674 N N . GLY A 1 92 ? 2.748 -8.847 -19.716 1.00 98.62 92 GLY A N 1
ATOM 675 C CA . GLY A 1 92 ? 2.681 -7.463 -20.190 1.00 98.62 92 GLY A CA 1
ATOM 676 C C . GLY A 1 92 ? 2.875 -6.457 -19.054 1.00 98.62 92 GLY A C 1
ATOM 677 O O . GLY A 1 92 ? 3.754 -5.605 -19.139 1.00 98.62 92 GLY A O 1
ATOM 678 N N . LEU A 1 93 ? 2.154 -6.630 -17.940 1.00 98.62 93 LEU A N 1
ATOM 679 C CA . LEU A 1 93 ? 2.302 -5.776 -16.753 1.00 98.62 93 LEU A CA 1
ATOM 680 C C . LEU A 1 93 ? 3.734 -5.785 -16.195 1.00 98.62 93 LEU A C 1
ATOM 682 O O . LEU A 1 93 ? 4.249 -4.742 -15.794 1.00 98.62 93 LEU A O 1
ATOM 686 N N . GLN A 1 94 ? 4.388 -6.951 -16.178 1.00 98.69 94 GLN A N 1
ATOM 687 C CA . GLN A 1 94 ? 5.780 -7.087 -15.728 1.00 98.69 94 GLN A CA 1
ATOM 688 C C . GLN A 1 94 ? 6.744 -6.329 -16.648 1.00 98.69 94 GLN A C 1
ATOM 690 O O . GLN A 1 94 ? 7.644 -5.627 -16.180 1.00 98.69 94 GLN A O 1
ATOM 695 N N . GLN A 1 95 ? 6.551 -6.451 -17.961 1.00 98.69 95 GLN A N 1
ATOM 696 C CA . GLN A 1 95 ? 7.384 -5.777 -18.949 1.00 98.69 95 GLN A CA 1
ATOM 697 C C . GLN A 1 95 ? 7.210 -4.252 -18.893 1.00 98.69 95 GLN A C 1
ATOM 699 O O . GLN A 1 95 ? 8.211 -3.530 -18.897 1.00 98.69 95 GLN A O 1
ATOM 704 N N . ASP A 1 96 ? 5.972 -3.773 -18.772 1.00 98.69 96 ASP A N 1
ATOM 705 C CA . ASP A 1 96 ? 5.655 -2.348 -18.669 1.00 98.69 96 ASP A CA 1
ATOM 706 C C . ASP A 1 96 ? 6.245 -1.741 -17.390 1.00 98.69 96 ASP A C 1
ATOM 708 O O . ASP A 1 96 ? 6.914 -0.706 -17.438 1.00 98.69 96 ASP A O 1
ATOM 712 N N . ALA A 1 97 ? 6.091 -2.419 -16.246 1.00 98.69 97 ALA A N 1
ATOM 713 C CA . ALA A 1 97 ? 6.677 -1.985 -14.980 1.00 98.69 97 ALA A CA 1
ATOM 714 C C . ALA A 1 97 ? 8.212 -1.924 -15.042 1.00 98.69 97 ALA A C 1
ATOM 716 O O . ALA A 1 97 ? 8.818 -0.962 -14.564 1.00 98.69 97 ALA A O 1
ATOM 717 N N . LYS A 1 98 ? 8.856 -2.910 -15.681 1.00 98.56 98 LYS A N 1
ATOM 718 C CA . LYS A 1 98 ? 10.311 -2.925 -15.886 1.00 98.56 98 LYS A CA 1
ATOM 719 C C . LYS A 1 98 ? 10.780 -1.762 -16.760 1.00 98.56 98 LYS A C 1
ATOM 721 O O . LYS A 1 98 ? 11.803 -1.147 -16.453 1.00 98.56 98 LYS A O 1
ATOM 726 N N . GLN A 1 99 ? 10.060 -1.463 -17.840 1.00 98.69 99 GLN A N 1
ATOM 727 C CA . GLN A 1 99 ? 10.388 -0.344 -18.721 1.00 98.69 99 GLN A CA 1
ATOM 728 C C . GLN A 1 99 ? 10.217 0.993 -17.996 1.00 98.69 99 GLN A C 1
ATOM 730 O O . GLN A 1 99 ? 11.130 1.818 -18.023 1.00 98.69 99 GLN A O 1
ATOM 735 N N . LEU A 1 100 ? 9.104 1.169 -17.279 1.00 98.69 100 LEU A N 1
ATOM 736 C CA . LEU A 1 100 ? 8.862 2.358 -16.471 1.00 98.69 100 LEU A CA 1
ATOM 737 C C . LEU A 1 100 ? 9.956 2.542 -15.411 1.00 98.69 100 LEU A C 1
ATOM 739 O O . LEU A 1 100 ? 10.484 3.641 -15.265 1.00 98.69 100 LEU A O 1
ATOM 743 N N . ALA A 1 101 ? 10.372 1.471 -14.727 1.00 98.44 101 ALA A N 1
ATOM 744 C CA . ALA A 1 101 ? 11.453 1.533 -13.746 1.00 98.44 101 ALA A CA 1
ATOM 745 C C . ALA A 1 101 ? 12.756 2.066 -14.357 1.00 98.44 101 ALA A C 1
ATOM 747 O O . ALA A 1 101 ? 13.415 2.912 -13.753 1.00 98.44 101 ALA A O 1
ATOM 748 N N . ALA A 1 102 ? 13.121 1.603 -15.556 1.00 98.2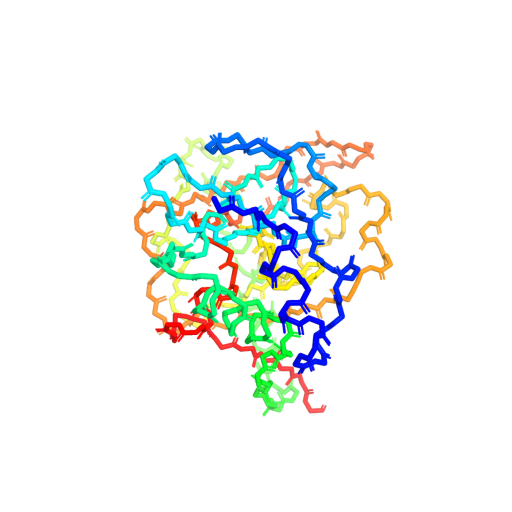5 102 ALA A N 1
ATOM 749 C CA . ALA A 1 102 ? 14.308 2.085 -16.256 1.00 98.25 102 ALA A CA 1
ATOM 750 C C . ALA A 1 102 ? 14.198 3.583 -16.584 1.00 98.25 102 ALA A C 1
ATOM 752 O O . ALA A 1 102 ? 15.115 4.341 -16.270 1.00 98.25 102 ALA A O 1
ATOM 753 N N . THR A 1 103 ? 13.056 4.016 -17.125 1.00 98.38 103 THR A N 1
ATOM 754 C CA . THR A 1 103 ? 12.794 5.425 -17.450 1.00 98.38 103 THR A CA 1
ATOM 755 C C . THR A 1 103 ? 12.854 6.327 -16.216 1.00 98.38 103 THR A C 1
ATOM 757 O O . THR A 1 103 ? 13.521 7.358 -16.242 1.00 98.38 103 THR A O 1
ATOM 760 N N . LEU A 1 104 ? 12.206 5.945 -15.111 1.00 98.31 104 LEU A N 1
ATOM 761 C CA . LEU A 1 104 ? 12.199 6.753 -13.887 1.00 98.31 104 LEU A CA 1
ATOM 762 C C . LEU A 1 104 ? 13.581 6.808 -13.225 1.00 98.31 104 LEU A C 1
ATOM 764 O O . LEU A 1 104 ? 13.972 7.853 -12.706 1.00 98.31 104 LEU A O 1
ATOM 768 N N . ARG A 1 105 ? 14.352 5.714 -13.268 1.00 96.88 105 ARG A N 1
ATOM 769 C CA . ARG A 1 105 ? 15.737 5.710 -12.774 1.00 96.88 105 ARG A CA 1
ATOM 770 C C . ARG A 1 105 ? 16.623 6.647 -13.580 1.00 96.88 105 ARG A C 1
ATOM 772 O O . ARG A 1 105 ? 17.374 7.407 -12.981 1.00 96.88 105 ARG A O 1
ATOM 779 N N . GLU A 1 106 ? 16.526 6.619 -14.906 1.00 97.31 106 GLU A N 1
ATOM 780 C CA . GLU A 1 106 ? 17.280 7.526 -15.776 1.00 97.31 106 GLU A CA 1
ATOM 781 C C . GLU A 1 106 ? 16.896 8.990 -15.521 1.00 97.31 106 GLU A C 1
ATOM 783 O O . GLU A 1 106 ? 17.765 9.834 -15.302 1.00 97.31 106 GLU A O 1
ATOM 788 N N . HIS A 1 107 ? 15.596 9.282 -15.450 1.00 96.81 107 HIS A N 1
ATOM 789 C CA . HIS A 1 107 ? 15.087 10.619 -15.134 1.00 96.81 107 HIS A CA 1
ATOM 790 C C . HIS A 1 107 ? 15.613 11.132 -13.789 1.00 96.81 107 HIS A C 1
ATOM 792 O O . HIS A 1 107 ? 16.129 12.249 -13.702 1.00 96.81 107 HIS A O 1
ATOM 798 N N . SER A 1 108 ? 15.554 10.294 -12.751 1.00 95.50 108 SER A N 1
ATOM 799 C CA . SER A 1 108 ? 16.077 10.636 -11.428 1.00 95.50 108 SER A CA 1
ATOM 800 C C . SER A 1 108 ? 17.602 10.777 -11.416 1.00 95.50 108 SER A C 1
ATOM 802 O O . SER A 1 108 ? 18.114 11.658 -10.726 1.00 95.50 108 SER A O 1
ATOM 804 N N . ALA A 1 109 ? 18.337 9.943 -12.159 1.00 94.50 109 ALA A N 1
ATOM 805 C CA . ALA A 1 109 ? 19.796 10.021 -12.269 1.00 94.50 109 ALA A CA 1
ATOM 806 C C . ALA A 1 109 ? 20.253 11.323 -12.944 1.00 94.50 109 ALA A C 1
ATOM 808 O O . ALA A 1 109 ? 21.304 11.862 -12.601 1.00 94.50 109 ALA A O 1
ATOM 809 N N . ASN A 1 110 ? 19.419 11.880 -13.825 1.00 95.62 110 ASN A N 1
ATOM 810 C CA . ASN A 1 110 ? 19.614 13.195 -14.433 1.00 95.62 110 ASN A CA 1
ATOM 811 C C . ASN A 1 110 ? 19.245 14.364 -13.494 1.00 95.62 110 ASN A C 1
ATOM 813 O O . ASN A 1 110 ? 19.190 15.514 -13.927 1.00 95.62 110 ASN A O 1
ATOM 817 N N . GLY A 1 111 ? 18.976 14.093 -12.211 1.00 93.19 111 GLY A N 1
ATOM 818 C CA . GLY A 1 111 ? 18.674 15.101 -11.193 1.00 93.19 111 GLY A CA 1
ATOM 819 C C . GLY A 1 111 ? 17.255 15.667 -11.262 1.00 93.19 111 GLY A C 1
ATOM 820 O O . GLY A 1 111 ? 16.955 16.632 -10.560 1.00 93.19 111 GLY A O 1
ATOM 821 N N . SER A 1 112 ? 16.381 15.092 -12.092 1.00 94.31 112 SER A N 1
ATOM 822 C CA . SER A 1 112 ? 14.996 15.544 -12.211 1.00 94.31 112 SER A CA 1
ATOM 823 C C . SER A 1 112 ? 14.116 14.864 -11.154 1.00 94.31 112 SER A C 1
ATOM 825 O O . SER A 1 112 ? 14.220 13.649 -10.964 1.00 94.31 112 SER A O 1
ATOM 827 N N . PRO A 1 113 ? 13.253 15.615 -10.445 1.00 93.94 113 PRO A N 1
ATOM 828 C CA . PRO A 1 113 ? 12.379 15.032 -9.437 1.00 93.94 113 PRO A CA 1
ATOM 829 C C . PRO A 1 113 ? 11.374 14.080 -10.088 1.00 93.94 113 PRO A C 1
ATOM 831 O O . PRO A 1 113 ? 10.890 14.332 -11.195 1.00 93.94 113 PRO A O 1
ATOM 834 N N . LEU A 1 114 ? 11.057 12.999 -9.378 1.00 96.50 114 LEU A N 1
ATOM 835 C CA . LEU A 1 114 ? 9.957 12.112 -9.733 1.00 96.50 114 LEU A CA 1
ATOM 836 C C . LEU A 1 114 ? 8.670 12.628 -9.097 1.00 96.50 114 LEU A C 1
ATOM 838 O O . LEU A 1 114 ? 8.665 13.059 -7.942 1.00 96.50 114 LEU A O 1
ATOM 842 N N . THR A 1 115 ? 7.583 12.575 -9.853 1.00 95.25 115 THR A N 1
ATOM 843 C CA . THR A 1 115 ? 6.273 13.065 -9.426 1.00 95.25 115 THR A CA 1
ATOM 844 C C . THR A 1 115 ? 5.204 11.981 -9.611 1.00 95.25 115 THR A C 1
ATOM 846 O O . THR A 1 115 ? 5.388 11.066 -10.419 1.00 95.25 115 THR A O 1
ATOM 849 N N . PRO A 1 116 ? 4.088 12.026 -8.859 1.00 93.94 116 PRO A N 1
ATOM 850 C CA . PRO A 1 116 ? 3.051 10.989 -8.920 1.00 93.94 116 PRO A CA 1
ATOM 851 C C . PRO A 1 116 ? 2.424 10.778 -10.300 1.00 93.94 116 PRO A C 1
ATOM 853 O O . PRO A 1 116 ? 2.032 9.662 -10.624 1.00 93.94 116 PRO A O 1
ATOM 856 N N . ASP A 1 117 ? 2.347 11.821 -11.127 1.00 94.94 117 ASP A N 1
ATOM 857 C CA . ASP A 1 117 ? 1.836 11.763 -12.502 1.00 94.94 117 ASP A CA 1
ATOM 858 C C . ASP A 1 117 ? 2.706 10.915 -13.441 1.00 94.94 117 ASP A C 1
ATOM 860 O O . ASP A 1 117 ? 2.225 10.456 -14.476 1.00 94.94 117 ASP A O 1
ATOM 864 N N . MET A 1 118 ? 3.951 10.625 -13.050 1.00 97.00 118 MET A N 1
ATOM 865 C CA . MET A 1 118 ? 4.824 9.696 -13.768 1.00 97.00 118 MET A CA 1
ATOM 866 C C . MET A 1 118 ? 4.471 8.219 -13.520 1.00 97.00 118 MET A C 1
ATOM 868 O O . MET A 1 118 ? 5.093 7.343 -14.117 1.00 97.00 118 MET A O 1
ATOM 872 N N . ILE A 1 119 ? 3.494 7.927 -12.651 1.00 98.12 119 ILE A N 1
ATOM 873 C CA . ILE A 1 119 ? 2.918 6.591 -12.454 1.00 98.12 119 ILE A CA 1
ATOM 874 C C . ILE A 1 119 ? 1.562 6.545 -13.179 1.00 98.12 119 ILE A C 1
ATOM 876 O O . ILE A 1 119 ? 0.531 6.883 -12.588 1.00 98.12 119 ILE A O 1
ATOM 880 N N . PRO A 1 120 ? 1.527 6.173 -14.473 1.00 97.75 120 PRO A N 1
ATOM 881 C CA . PRO A 1 120 ? 0.298 6.215 -15.252 1.00 97.75 120 PRO A CA 1
ATOM 882 C C . PRO A 1 120 ? -0.700 5.140 -14.809 1.00 97.75 120 PRO A C 1
ATOM 884 O O . PRO A 1 120 ? -0.333 4.077 -14.299 1.00 97.75 120 PRO A O 1
ATOM 887 N N . VAL A 1 121 ? -1.982 5.391 -15.082 1.00 98.44 121 VAL A N 1
ATOM 888 C CA . VAL A 1 121 ? -3.031 4.362 -15.033 1.00 98.44 121 VAL A CA 1
ATOM 889 C C . VAL A 1 121 ? -2.624 3.164 -15.896 1.00 98.44 121 VAL A C 1
ATOM 891 O O . VAL A 1 121 ? -2.104 3.333 -16.996 1.00 98.44 121 VAL A O 1
ATOM 894 N N . GLY A 1 122 ? -2.857 1.956 -15.386 1.00 98.44 122 GLY A N 1
ATOM 895 C CA . GLY A 1 122 ? -2.388 0.700 -15.969 1.00 98.44 122 GLY A CA 1
ATOM 896 C C . GLY A 1 122 ? -1.034 0.234 -15.428 1.00 98.44 122 GLY A C 1
ATOM 897 O O . GLY A 1 122 ? -0.660 -0.910 -15.665 1.00 98.44 122 GLY A O 1
ATOM 898 N N . THR A 1 123 ? -0.319 1.061 -14.657 1.00 98.75 123 THR A N 1
ATOM 899 C CA . THR A 1 123 ? 0.927 0.636 -14.003 1.00 98.75 123 THR A CA 1
ATOM 900 C C . THR A 1 123 ? 0.644 -0.440 -12.960 1.00 98.75 123 THR A C 1
ATOM 902 O O . THR A 1 123 ? -0.241 -0.278 -12.117 1.00 98.75 123 THR A O 1
ATOM 905 N N . ALA A 1 124 ? 1.423 -1.520 -12.981 1.00 98.75 124 ALA A N 1
ATOM 906 C CA . ALA A 1 124 ? 1.407 -2.520 -11.925 1.00 98.75 124 ALA A CA 1
ATOM 907 C C . ALA A 1 124 ? 2.450 -2.192 -10.848 1.00 98.75 124 ALA A C 1
ATOM 909 O O . ALA A 1 124 ? 3.642 -2.027 -11.123 1.00 98.75 124 ALA A O 1
ATOM 910 N N . LEU A 1 125 ? 1.977 -2.126 -9.609 1.00 98.81 125 LEU A N 1
ATOM 911 C CA . LEU A 1 125 ? 2.767 -1.983 -8.397 1.00 98.81 125 LEU A CA 1
ATOM 912 C C . LEU A 1 125 ? 2.686 -3.271 -7.579 1.00 98.81 125 LEU A C 1
ATOM 914 O O . LEU A 1 125 ? 1.757 -4.059 -7.731 1.00 98.81 125 LEU A O 1
ATOM 918 N N . ASP A 1 126 ? 3.621 -3.478 -6.664 1.00 98.56 126 ASP A N 1
ATOM 919 C CA . ASP A 1 126 ? 3.526 -4.532 -5.669 1.00 98.56 126 ASP A CA 1
ATOM 920 C C . ASP A 1 126 ? 3.890 -4.057 -4.260 1.00 98.56 126 ASP A C 1
ATOM 922 O O . ASP A 1 126 ? 4.551 -3.037 -4.040 1.00 98.56 126 ASP A O 1
ATOM 926 N N . HIS A 1 127 ? 3.418 -4.828 -3.287 1.00 97.19 127 HIS A N 1
ATOM 927 C CA . HIS A 1 127 ? 3.702 -4.647 -1.874 1.00 97.19 127 HIS A CA 1
ATOM 928 C C . HIS A 1 127 ? 4.060 -5.994 -1.248 1.00 97.19 127 HIS A C 1
ATOM 930 O O . HIS A 1 127 ? 3.449 -7.015 -1.572 1.00 97.19 127 HIS A O 1
ATOM 936 N N . LEU A 1 128 ? 5.041 -5.982 -0.346 1.00 96.06 128 LEU A N 1
ATOM 937 C CA . LEU A 1 128 ? 5.355 -7.106 0.530 1.00 96.06 128 LEU A CA 1
ATOM 938 C C . LEU A 1 128 ? 4.712 -6.827 1.887 1.00 96.06 128 LEU A C 1
ATOM 940 O O . LEU A 1 128 ? 5.133 -5.892 2.569 1.00 96.06 128 LEU A O 1
ATOM 944 N N . GLY A 1 129 ? 3.709 -7.623 2.253 1.00 94.19 129 GLY A N 1
ATOM 945 C CA . GLY A 1 129 ? 2.989 -7.496 3.516 1.00 94.19 129 GLY A CA 1
ATOM 946 C C . GLY A 1 129 ? 1.477 -7.268 3.372 1.00 94.19 129 GLY A C 1
ATOM 947 O O . GLY A 1 129 ? 0.912 -7.395 2.282 1.00 94.19 129 GLY A O 1
ATOM 948 N N . PRO A 1 130 ? 0.799 -6.971 4.494 1.00 94.31 130 PRO A N 1
ATOM 949 C CA . PRO A 1 130 ? -0.634 -6.702 4.564 1.00 94.31 130 PRO A CA 1
ATOM 950 C C . PRO A 1 130 ? -1.038 -5.392 3.877 1.00 94.31 130 PRO A C 1
ATOM 952 O O . PRO A 1 130 ? -0.247 -4.468 3.713 1.00 94.31 130 PRO A O 1
ATOM 955 N N . SER A 1 131 ? -2.332 -5.246 3.593 1.00 96.31 131 SER A N 1
ATOM 956 C CA . SER A 1 131 ? -2.926 -4.046 2.981 1.00 96.31 131 SER A CA 1
ATOM 957 C C . SER A 1 131 ? -2.894 -2.780 3.866 1.00 96.31 131 SER A C 1
ATOM 959 O O . SER A 1 131 ? -3.300 -1.704 3.420 1.00 96.31 131 SER A O 1
ATOM 961 N N . SER A 1 132 ? -2.381 -2.884 5.099 1.00 96.62 132 SER A N 1
ATOM 962 C CA . SER A 1 132 ? -2.051 -1.744 5.965 1.00 96.62 132 SER A CA 1
ATOM 963 C C . SER A 1 132 ? -0.818 -0.968 5.478 1.00 96.62 132 SER A C 1
ATOM 965 O O . SER A 1 132 ? -0.564 0.142 5.944 1.00 96.62 132 SER A O 1
ATOM 967 N N . GLY A 1 133 ? -0.017 -1.561 4.586 1.00 96.56 133 GLY A N 1
ATOM 968 C CA . GLY A 1 133 ? 1.158 -0.930 3.998 1.00 96.56 133 GLY A CA 1
ATOM 969 C C . GLY A 1 133 ? 0.824 0.277 3.126 1.00 96.56 133 GLY A C 1
ATOM 970 O O . GLY A 1 133 ? -0.261 0.363 2.558 1.00 96.56 133 GLY A O 1
ATOM 971 N N . HIS A 1 134 ? 1.766 1.206 2.994 1.00 97.19 134 HIS A N 1
ATOM 972 C CA . HIS A 1 134 ? 1.648 2.365 2.099 1.00 97.19 134 HIS A CA 1
ATOM 973 C C . HIS A 1 134 ? 2.932 2.633 1.300 1.00 97.19 134 HIS A C 1
ATOM 975 O O . HIS A 1 134 ? 2.991 3.592 0.537 1.00 97.19 134 HIS A O 1
ATOM 981 N N . CYS A 1 135 ? 3.946 1.775 1.427 1.00 96.94 135 CYS A N 1
ATOM 982 C CA . CYS A 1 135 ? 5.138 1.772 0.587 1.00 96.94 135 CYS A CA 1
ATOM 983 C C . CYS A 1 135 ? 5.034 0.658 -0.464 1.00 96.94 135 CYS A C 1
ATOM 985 O O . CYS A 1 135 ? 5.084 -0.533 -0.133 1.00 96.94 135 CYS A O 1
ATOM 987 N N . LEU A 1 136 ? 4.879 1.049 -1.727 1.00 98.12 136 LEU A N 1
ATOM 988 C CA . LEU A 1 136 ? 4.755 0.158 -2.879 1.00 98.12 136 LEU A CA 1
ATOM 989 C C . LEU A 1 136 ? 5.954 0.326 -3.810 1.00 98.12 136 LEU A C 1
ATOM 991 O O . LEU A 1 136 ? 6.604 1.368 -3.834 1.00 98.12 136 LEU A O 1
ATOM 995 N N . PHE A 1 137 ? 6.221 -0.692 -4.616 1.00 98.69 137 PHE A N 1
ATOM 996 C CA . PHE A 1 137 ? 7.267 -0.658 -5.632 1.00 98.69 137 PHE A CA 1
ATOM 997 C C . PHE A 1 137 ? 6.673 -0.993 -6.991 1.00 98.69 137 PHE A C 1
ATOM 999 O O . PHE A 1 137 ? 5.597 -1.579 -7.069 1.00 98.69 137 PHE A O 1
ATOM 1006 N N . LEU A 1 138 ? 7.368 -0.645 -8.073 1.00 98.75 138 LEU A N 1
ATOM 1007 C CA . LEU A 1 138 ? 7.004 -1.163 -9.392 1.00 98.75 138 LEU A CA 1
ATOM 1008 C C . LEU A 1 138 ? 7.059 -2.696 -9.375 1.00 98.75 138 LEU A C 1
ATOM 1010 O O . LEU A 1 138 ? 7.933 -3.280 -8.718 1.00 98.75 138 LEU A O 1
ATOM 1014 N N . LEU A 1 139 ? 6.126 -3.332 -10.085 1.00 98.75 139 LEU A N 1
ATOM 1015 C CA . LEU A 1 139 ? 6.026 -4.786 -10.147 1.00 98.75 139 LEU A CA 1
ATOM 1016 C C . LEU A 1 139 ? 7.388 -5.421 -10.479 1.00 98.75 139 LEU A C 1
ATOM 1018 O O . LEU A 1 139 ? 8.075 -5.013 -11.410 1.00 98.75 139 LEU A O 1
ATOM 1022 N N . ASP A 1 140 ? 7.762 -6.423 -9.684 1.00 98.00 140 ASP A N 1
ATOM 1023 C CA . ASP A 1 140 ? 8.999 -7.214 -9.783 1.00 98.00 140 ASP A CA 1
ATOM 1024 C C . ASP A 1 140 ? 10.281 -6.445 -9.456 1.00 98.00 140 ASP A C 1
ATOM 1026 O O . ASP A 1 140 ? 11.377 -6.910 -9.768 1.00 98.00 140 ASP A O 1
ATOM 1030 N N . THR A 1 141 ? 10.183 -5.319 -8.741 1.00 98.50 141 THR A N 1
ATOM 1031 C CA . THR A 1 141 ? 11.374 -4.681 -8.160 1.00 98.50 141 THR A CA 1
ATOM 1032 C C . THR A 1 141 ? 12.145 -5.714 -7.310 1.00 98.50 141 THR A C 1
ATOM 1034 O O . THR A 1 141 ? 11.566 -6.261 -6.360 1.00 98.50 141 THR A O 1
ATOM 1037 N N . PRO A 1 142 ? 13.425 -6.014 -7.613 1.00 97.19 142 PRO A N 1
ATOM 1038 C CA . PRO A 1 142 ? 14.215 -6.995 -6.870 1.00 97.19 142 PRO A CA 1
ATOM 1039 C C . PRO A 1 142 ? 14.324 -6.651 -5.384 1.00 97.19 142 PRO A C 1
ATOM 1041 O O . PRO A 1 142 ? 14.394 -5.480 -5.020 1.00 97.19 142 PRO A O 1
ATOM 1044 N N . PHE A 1 143 ? 14.400 -7.657 -4.509 1.00 96.69 143 PHE A N 1
ATOM 1045 C CA . PHE A 1 143 ? 14.460 -7.431 -3.058 1.00 96.69 143 PHE A CA 1
ATOM 1046 C C . PHE A 1 143 ? 15.632 -6.524 -2.639 1.00 96.69 143 PHE A C 1
ATOM 1048 O O . PHE A 1 143 ? 15.459 -5.618 -1.824 1.00 96.69 143 PHE A O 1
ATOM 1055 N N . SER A 1 144 ? 16.802 -6.698 -3.262 1.00 96.62 144 SER A N 1
ATOM 1056 C CA . SER A 1 144 ? 17.986 -5.856 -3.042 1.00 96.62 144 SER A CA 1
ATOM 1057 C C . SER A 1 144 ? 17.786 -4.394 -3.444 1.00 96.62 144 SER A C 1
ATOM 1059 O O . SER A 1 144 ? 18.435 -3.501 -2.908 1.00 96.62 144 SER A O 1
ATOM 1061 N N . GLU A 1 145 ? 16.873 -4.128 -4.374 1.00 98.12 145 GLU A N 1
ATOM 1062 C CA . GLU A 1 145 ? 16.569 -2.774 -4.828 1.00 98.12 145 GLU A CA 1
ATOM 1063 C C . GLU A 1 145 ? 15.512 -2.077 -3.962 1.00 98.12 145 GLU A C 1
ATOM 1065 O O . GLU A 1 145 ? 15.331 -0.864 -4.071 1.00 98.12 145 GLU A O 1
ATOM 1070 N N . ARG A 1 146 ? 14.841 -2.822 -3.073 1.00 97.38 146 ARG A N 1
ATOM 1071 C CA . ARG A 1 146 ? 13.837 -2.296 -2.134 1.00 97.38 146 ARG A CA 1
ATOM 1072 C C . ARG A 1 146 ? 14.440 -1.744 -0.849 1.00 97.38 146 ARG A C 1
ATOM 1074 O O . ARG A 1 146 ? 13.729 -1.068 -0.110 1.00 97.38 146 ARG A O 1
ATOM 1081 N N . SER A 1 147 ? 15.707 -2.063 -0.563 1.00 95.88 147 SER A N 1
ATOM 1082 C CA . SER A 1 147 ? 16.349 -1.782 0.730 1.00 95.88 147 SER A CA 1
ATOM 1083 C C . SER A 1 147 ? 15.443 -2.152 1.910 1.00 95.88 147 SER A C 1
ATOM 1085 O O . SER A 1 147 ? 15.272 -1.384 2.857 1.00 95.88 147 SER A O 1
ATOM 1087 N N . ALA A 1 148 ? 14.803 -3.319 1.807 1.00 93.19 148 ALA A N 1
ATOM 1088 C CA . ALA A 1 148 ? 13.879 -3.850 2.798 1.00 93.19 148 ALA A CA 1
ATOM 1089 C C . ALA A 1 148 ? 14.631 -4.684 3.855 1.00 93.19 148 ALA A C 1
ATOM 1091 O O . ALA A 1 148 ? 15.676 -5.267 3.544 1.00 93.19 148 ALA A O 1
ATOM 1092 N N . PRO A 1 149 ? 14.143 -4.744 5.108 1.00 92.31 149 PRO A N 1
ATOM 1093 C CA . PRO A 1 149 ? 14.755 -5.582 6.133 1.00 92.31 149 PRO A CA 1
ATOM 1094 C C . PRO A 1 149 ? 14.583 -7.068 5.778 1.00 92.31 149 PRO A C 1
ATOM 1096 O O . PRO A 1 149 ? 13.565 -7.424 5.192 1.00 92.31 149 PRO A O 1
ATOM 1099 N N . PRO A 1 150 ? 15.505 -7.967 6.173 1.00 91.94 150 PRO A N 1
ATOM 1100 C CA . PRO A 1 150 ? 15.407 -9.397 5.853 1.00 91.94 150 PRO A CA 1
ATOM 1101 C C . PRO A 1 150 ? 14.098 -10.070 6.288 1.00 91.94 150 PRO A C 1
ATOM 1103 O O . PRO A 1 150 ? 13.673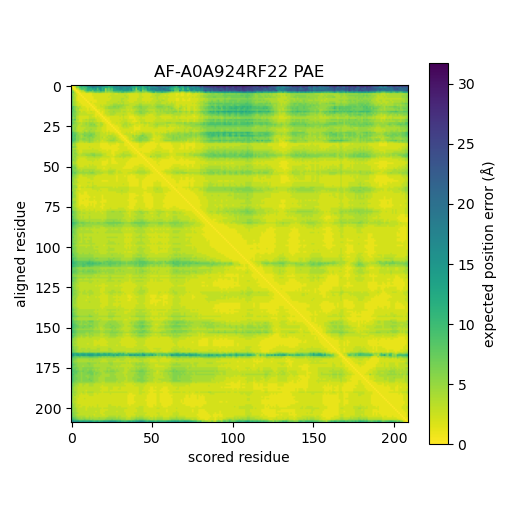 -11.029 5.654 1.00 91.94 150 PRO A O 1
ATOM 1106 N N . THR A 1 151 ? 13.438 -9.547 7.326 1.00 90.50 151 THR A N 1
ATOM 1107 C CA . THR A 1 151 ? 12.114 -10.003 7.778 1.00 90.50 151 THR A CA 1
ATOM 1108 C C . THR A 1 151 ? 11.040 -9.891 6.696 1.00 90.50 151 THR A C 1
ATOM 1110 O O . THR A 1 151 ? 10.067 -10.635 6.735 1.00 90.50 151 THR A O 1
ATOM 1113 N N . ASP A 1 152 ? 11.216 -9.007 5.708 1.00 93.38 152 ASP A N 1
ATOM 1114 C CA . ASP A 1 152 ? 10.258 -8.842 4.614 1.00 93.38 152 ASP A CA 1
ATOM 1115 C C . ASP A 1 152 ? 10.278 -10.019 3.616 1.00 93.38 152 ASP A C 1
ATOM 1117 O O . ASP A 1 152 ? 9.357 -10.143 2.812 1.00 93.38 152 ASP A O 1
ATOM 1121 N N . LEU A 1 153 ? 11.292 -10.899 3.656 1.00 91.81 153 LEU A N 1
ATOM 1122 C CA . LEU A 1 153 ? 11.366 -12.087 2.789 1.00 91.81 153 LEU A CA 1
ATOM 1123 C C . LEU A 1 153 ? 10.266 -13.114 3.081 1.00 91.81 153 LEU A C 1
ATOM 1125 O O . LEU A 1 153 ? 9.918 -13.901 2.205 1.00 91.81 153 LEU A O 1
ATOM 1129 N N . GLU A 1 154 ? 9.735 -13.117 4.303 1.00 91.94 154 GLU A N 1
ATOM 1130 C CA . GLU A 1 154 ? 8.685 -14.046 4.737 1.00 91.94 154 GLU A CA 1
ATOM 1131 C C . GLU A 1 154 ? 7.276 -13.519 4.430 1.00 91.94 154 GLU A C 1
ATOM 1133 O O . GLU A 1 154 ? 6.276 -14.199 4.667 1.00 91.94 154 GLU A O 1
ATOM 1138 N N . LEU A 1 155 ? 7.176 -12.298 3.904 1.00 92.94 155 LEU A N 1
ATOM 1139 C CA . LEU A 1 155 ? 5.902 -11.651 3.655 1.00 92.94 155 LEU A CA 1
ATOM 1140 C C . LEU A 1 155 ? 5.311 -12.061 2.316 1.00 92.94 155 LEU A C 1
ATOM 1142 O O . LEU A 1 155 ? 5.991 -12.182 1.297 1.00 92.94 155 LEU A O 1
ATOM 1146 N N . SER A 1 156 ? 3.987 -12.184 2.312 1.00 94.31 156 SER A N 1
ATOM 1147 C CA . SER A 1 156 ? 3.238 -12.374 1.078 1.00 94.31 156 SER A CA 1
ATOM 1148 C C . SER A 1 156 ? 3.322 -11.133 0.198 1.00 94.31 156 SER A C 1
ATOM 1150 O O . SER A 1 156 ? 3.257 -9.997 0.672 1.00 94.31 156 SER A O 1
ATOM 1152 N N . ARG A 1 157 ? 3.430 -11.367 -1.106 1.00 96.56 157 ARG A N 1
ATOM 1153 C CA . ARG A 1 157 ? 3.439 -10.324 -2.122 1.00 96.56 157 ARG A CA 1
ATOM 1154 C C . ARG A 1 157 ? 2.042 -10.144 -2.704 1.00 96.56 157 ARG A C 1
ATOM 1156 O O . ARG A 1 157 ? 1.433 -11.120 -3.130 1.00 96.56 157 ARG A O 1
ATOM 1163 N N . THR A 1 158 ? 1.584 -8.900 -2.784 1.00 98.19 158 THR A N 1
ATOM 1164 C CA . THR A 1 158 ? 0.324 -8.526 -3.446 1.00 98.19 158 THR A CA 1
ATOM 1165 C C . THR A 1 158 ? 0.614 -7.573 -4.597 1.00 98.19 158 THR A C 1
ATOM 1167 O O . THR A 1 158 ? 1.436 -6.669 -4.444 1.00 98.19 158 THR A O 1
ATOM 1170 N N . VAL A 1 159 ? -0.048 -7.771 -5.738 1.00 98.69 159 VAL A N 1
ATOM 1171 C CA . VAL A 1 159 ? 0.087 -6.916 -6.924 1.00 98.69 159 VAL A CA 1
ATOM 1172 C C . VAL A 1 159 ? -1.147 -6.037 -7.070 1.00 98.69 159 VAL A C 1
ATOM 1174 O O . VAL A 1 159 ? -2.274 -6.528 -7.020 1.00 98.69 159 VAL A O 1
ATOM 1177 N N . PHE A 1 160 ? -0.913 -4.746 -7.275 1.00 98.75 160 PHE A N 1
ATOM 1178 C CA . PHE A 1 160 ? -1.925 -3.713 -7.430 1.00 98.75 160 PHE A CA 1
ATOM 1179 C C . PHE A 1 160 ? -1.823 -3.092 -8.822 1.00 98.75 160 PHE A C 1
ATOM 1181 O O . PHE A 1 160 ? -0.772 -2.580 -9.202 1.00 98.75 160 PHE A O 1
ATOM 1188 N N . LEU A 1 161 ? -2.913 -3.111 -9.580 1.00 98.81 161 LEU A N 1
ATOM 1189 C CA . LEU A 1 161 ? -3.022 -2.435 -10.865 1.00 98.81 161 L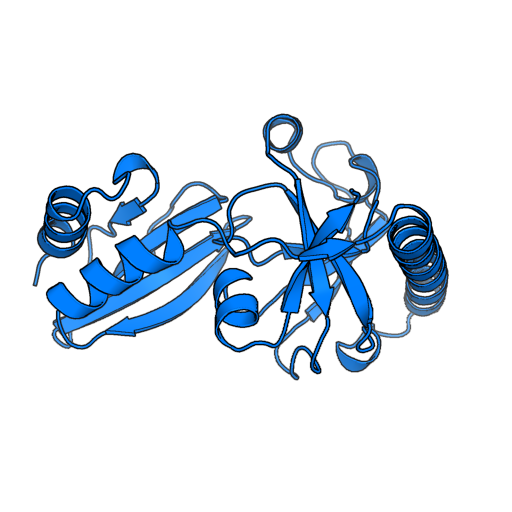EU A CA 1
ATOM 1190 C C . LEU A 1 161 ? -3.637 -1.051 -10.659 1.00 98.81 161 LEU A C 1
ATOM 1192 O O . LEU A 1 161 ? -4.755 -0.953 -10.161 1.00 98.81 161 LEU A O 1
ATOM 1196 N N . VAL A 1 162 ? -2.945 0.012 -11.066 1.00 98.69 162 VAL A N 1
ATOM 1197 C CA . VAL A 1 162 ? -3.457 1.388 -10.977 1.00 98.69 162 VAL A CA 1
ATOM 1198 C C . VAL A 1 162 ? -4.611 1.584 -11.965 1.00 98.69 162 VAL A C 1
ATOM 1200 O O . VAL A 1 162 ? -4.453 1.363 -13.165 1.00 98.69 162 VAL A O 1
ATOM 1203 N N . ARG A 1 163 ? -5.778 2.011 -11.476 1.00 98.56 163 ARG A N 1
ATOM 1204 C CA . ARG A 1 163 ? -7.018 2.208 -12.256 1.00 98.56 163 ARG A CA 1
ATOM 1205 C C . ARG A 1 163 ? -7.432 3.667 -12.371 1.00 98.56 163 ARG A C 1
ATOM 1207 O O . ARG A 1 163 ? -8.072 4.041 -13.350 1.00 98.56 163 ARG A O 1
ATOM 1214 N N . ALA A 1 164 ? -7.012 4.489 -11.418 1.00 98.12 164 ALA A N 1
ATOM 1215 C CA . ALA A 1 164 ? -7.169 5.935 -11.443 1.00 98.12 164 ALA A CA 1
ATOM 1216 C C . ALA A 1 164 ? -5.862 6.616 -10.994 1.00 98.12 164 ALA A C 1
ATOM 1218 O O . ALA A 1 164 ? -5.013 5.957 -10.390 1.00 98.12 164 ALA A O 1
ATOM 1219 N N . PRO A 1 165 ? -5.662 7.915 -11.283 1.00 97.19 165 PRO A N 1
ATOM 1220 C CA . PRO A 1 165 ? -4.501 8.649 -10.787 1.00 97.19 165 PRO A CA 1
ATOM 1221 C C . PRO A 1 165 ? -4.367 8.545 -9.260 1.00 97.19 165 PRO A C 1
ATOM 1223 O O . PRO A 1 165 ? -5.345 8.727 -8.540 1.00 97.19 165 PRO A O 1
ATOM 1226 N N . LEU A 1 166 ? -3.148 8.305 -8.767 1.00 94.69 166 LEU A N 1
ATOM 1227 C CA . LEU A 1 166 ? -2.880 8.072 -7.339 1.00 94.69 166 LEU A CA 1
ATOM 1228 C C . LEU A 1 166 ? -3.039 9.327 -6.450 1.00 94.69 166 LEU A C 1
ATOM 1230 O O . LEU A 1 166 ? -3.035 9.218 -5.228 1.00 94.69 166 LEU A O 1
ATOM 1234 N N . GLY A 1 167 ? -3.197 10.513 -7.044 1.00 90.50 167 GLY A N 1
ATOM 1235 C CA . GLY A 1 167 ? -3.375 11.778 -6.323 1.00 90.50 167 GLY A CA 1
ATOM 1236 C C . GLY A 1 167 ? -2.065 12.508 -5.997 1.00 90.50 167 GLY A C 1
ATOM 1237 O O . GLY A 1 167 ? -0.970 11.958 -6.096 1.00 90.50 167 GLY A O 1
ATOM 1238 N N . GLY A 1 168 ? -2.180 13.793 -5.643 1.00 81.00 168 GLY A N 1
ATOM 1239 C CA . GLY A 1 168 ? -1.037 14.714 -5.537 1.00 81.00 168 GLY A CA 1
ATOM 1240 C C . GLY A 1 168 ? -0.201 14.612 -4.256 1.00 81.00 168 GLY A C 1
ATOM 1241 O O . GLY A 1 168 ? 0.900 15.148 -4.216 1.00 81.00 168 GLY A O 1
ATOM 1242 N N . ALA A 1 169 ? -0.700 13.944 -3.216 1.00 90.25 169 ALA A N 1
ATOM 1243 C CA . ALA A 1 169 ? 0.001 13.783 -1.937 1.00 90.25 169 ALA A CA 1
ATOM 1244 C C . ALA A 1 169 ? 0.836 12.489 -1.849 1.00 90.25 169 ALA A C 1
ATOM 1246 O O . ALA A 1 169 ? 1.513 12.243 -0.848 1.00 90.25 169 ALA A O 1
ATOM 1247 N N . VAL A 1 170 ? 0.809 11.673 -2.905 1.00 96.00 170 VAL A N 1
ATOM 1248 C CA . VAL A 1 170 ? 1.721 10.542 -3.090 1.00 96.00 170 VAL A CA 1
ATOM 1249 C C . VAL A 1 170 ? 3.130 11.072 -3.337 1.00 96.00 170 VAL A C 1
ATOM 1251 O O . VAL A 1 170 ? 3.310 12.114 -3.962 1.00 96.00 170 VAL A O 1
ATOM 1254 N N . SER A 1 171 ? 4.148 10.360 -2.862 1.00 96.81 171 SER A N 1
ATOM 1255 C CA . SER A 1 171 ? 5.535 10.637 -3.235 1.00 96.81 171 SER A CA 1
ATOM 1256 C C . SER A 1 171 ? 6.122 9.486 -4.039 1.00 96.81 171 SER A C 1
ATOM 1258 O O . SER A 1 171 ? 5.826 8.315 -3.799 1.00 96.81 171 SER A O 1
ATOM 1260 N N . VAL A 1 172 ? 6.957 9.830 -5.015 1.00 97.94 172 VAL A N 1
ATOM 1261 C CA . VAL A 1 172 ? 7.678 8.876 -5.859 1.00 97.94 172 VAL A CA 1
ATOM 1262 C C . VAL A 1 172 ? 9.154 9.218 -5.768 1.00 97.94 172 VAL A C 1
ATOM 1264 O O . VAL A 1 172 ? 9.525 10.388 -5.844 1.00 97.94 172 VAL A O 1
ATOM 1267 N N . GLY A 1 173 ? 10.011 8.220 -5.578 1.00 96.88 173 GLY A N 1
ATOM 1268 C CA . GLY A 1 173 ? 11.438 8.479 -5.435 1.00 96.88 173 GLY A CA 1
ATOM 1269 C C . GLY A 1 173 ? 12.315 7.238 -5.558 1.00 96.88 173 GLY A C 1
ATOM 1270 O O . GLY A 1 173 ? 11.826 6.116 -5.400 1.00 96.88 173 GLY A O 1
ATOM 1271 N N . PRO A 1 174 ? 13.619 7.422 -5.825 1.00 97.12 174 PRO A N 1
ATOM 1272 C CA . PRO A 1 174 ? 14.576 6.331 -5.798 1.00 97.12 174 PRO A CA 1
ATOM 1273 C C . PRO A 1 174 ? 14.787 5.836 -4.363 1.00 97.12 174 PRO A C 1
ATOM 1275 O O . PRO A 1 174 ? 14.951 6.615 -3.418 1.00 97.12 174 PRO A O 1
ATOM 1278 N N . VAL A 1 175 ? 14.839 4.520 -4.212 1.00 97.31 175 VAL A N 1
ATOM 1279 C CA . VAL A 1 175 ? 15.134 3.858 -2.943 1.00 97.31 175 VAL A CA 1
ATOM 1280 C C . VAL A 1 175 ? 16.601 4.061 -2.584 1.00 97.31 175 VAL A C 1
ATOM 1282 O O . VAL A 1 175 ? 17.489 3.728 -3.369 1.00 97.31 175 VAL A O 1
ATOM 1285 N N . GLN A 1 176 ? 16.860 4.557 -1.377 1.00 95.75 176 GLN A N 1
ATOM 1286 C CA . GLN A 1 176 ? 18.220 4.740 -0.8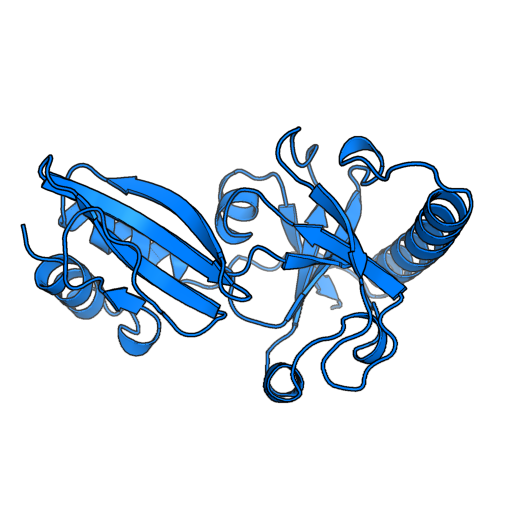68 1.00 95.75 176 GLN A CA 1
ATOM 1287 C C . GLN A 1 176 ? 18.827 3.414 -0.369 1.00 95.75 176 GLN A C 1
ATOM 1289 O O . GLN A 1 176 ? 18.076 2.542 0.080 1.00 95.75 176 GLN A O 1
ATOM 1294 N N . PRO A 1 177 ? 20.163 3.244 -0.398 1.00 97.19 177 PRO A N 1
ATOM 1295 C CA . PRO A 1 177 ? 20.822 2.071 0.175 1.00 97.19 177 PRO A CA 1
ATOM 1296 C C . PRO A 1 177 ? 20.531 1.937 1.675 1.00 97.19 177 PRO A C 1
ATOM 1298 O O . PRO A 1 177 ? 20.726 2.887 2.435 1.00 97.19 177 PRO A O 1
ATOM 1301 N N . TRP A 1 178 ? 20.079 0.762 2.116 1.00 95.56 178 TRP A N 1
ATOM 1302 C CA . TRP A 1 178 ? 19.823 0.466 3.532 1.00 95.56 178 TRP A CA 1
ATOM 1303 C C . TRP A 1 178 ? 19.832 -1.046 3.796 1.00 95.56 178 TRP A C 1
ATOM 1305 O O . TRP A 1 178 ? 19.811 -1.836 2.859 1.00 95.56 178 TRP A O 1
ATOM 1315 N N . PHE A 1 179 ? 19.898 -1.473 5.064 1.00 94.38 179 PHE A N 1
ATOM 1316 C CA . PHE A 1 179 ? 19.964 -2.896 5.468 1.00 94.38 179 PHE A CA 1
ATOM 1317 C C . PHE A 1 179 ? 21.034 -3.735 4.728 1.00 94.38 179 PHE A C 1
ATOM 1319 O O . PHE A 1 179 ? 20.848 -4.926 4.490 1.00 94.38 179 PHE A O 1
ATOM 1326 N N . GLY A 1 180 ? 22.160 -3.117 4.351 1.00 94.31 180 GLY A N 1
ATOM 1327 C CA . GLY A 1 180 ? 23.226 -3.778 3.583 1.00 94.31 180 GLY A CA 1
ATOM 1328 C C . GLY A 1 180 ? 22.874 -4.053 2.115 1.00 94.31 180 GLY A C 1
ATOM 1329 O O . GLY A 1 180 ? 23.604 -4.776 1.443 1.00 94.31 180 GLY A O 1
ATOM 1330 N N . GLN A 1 181 ? 21.773 -3.487 1.621 1.00 96.62 181 GLN A N 1
ATOM 1331 C CA . GLN A 1 181 ? 21.305 -3.598 0.247 1.00 96.62 181 GLN A CA 1
ATOM 1332 C C . GLN A 1 181 ? 21.603 -2.312 -0.543 1.00 96.62 181 GLN A C 1
ATOM 1334 O O . GLN A 1 181 ? 21.613 -1.221 0.039 1.00 96.62 181 GLN A O 1
ATOM 1339 N N . PRO A 1 182 ? 21.833 -2.416 -1.864 1.00 96.88 182 PRO A N 1
ATOM 1340 C CA . PRO A 1 182 ? 22.185 -1.271 -2.702 1.00 96.88 182 PRO A CA 1
ATOM 1341 C C . PRO A 1 182 ? 21.024 -0.297 -2.950 1.00 96.88 182 PRO A C 1
ATOM 1343 O O . PRO A 1 182 ? 21.281 0.863 -3.256 1.00 96.88 182 PRO A O 1
ATOM 1346 N N . GLY A 1 183 ? 19.764 -0.729 -2.832 1.00 96.88 183 GLY A N 1
ATOM 1347 C CA . GLY A 1 183 ? 18.617 0.100 -3.209 1.00 96.88 183 GLY A CA 1
ATOM 1348 C C . GLY A 1 183 ? 18.545 0.335 -4.722 1.00 96.88 183 GLY A C 1
ATOM 1349 O O . GLY A 1 183 ? 18.943 -0.520 -5.512 1.00 96.88 183 GLY A O 1
ATOM 1350 N N . GLY A 1 184 ? 18.021 1.489 -5.136 1.00 95.75 184 GLY A N 1
ATOM 1351 C CA . GLY A 1 184 ? 17.894 1.866 -6.549 1.00 95.75 184 GLY A CA 1
ATOM 1352 C C . GLY A 1 184 ? 16.566 1.487 -7.213 1.00 95.75 184 GLY A C 1
ATOM 1353 O O . GLY A 1 184 ? 16.351 1.821 -8.377 1.00 95.75 184 GLY A O 1
ATOM 1354 N N . GLY A 1 185 ? 15.647 0.838 -6.495 1.00 97.56 185 GLY A N 1
ATOM 1355 C CA . GLY A 1 185 ? 14.261 0.678 -6.936 1.00 97.56 185 GLY A CA 1
ATOM 1356 C C . GLY A 1 185 ? 13.509 2.012 -6.979 1.00 97.56 185 GLY A C 1
ATOM 1357 O O . GLY A 1 185 ? 14.011 3.038 -6.519 1.00 97.56 185 GLY A O 1
ATOM 1358 N N . ILE A 1 186 ? 12.281 1.990 -7.499 1.00 98.38 186 ILE A N 1
ATOM 1359 C CA . ILE A 1 186 ? 11.352 3.124 -7.412 1.00 98.38 186 ILE A CA 1
ATOM 1360 C C . ILE A 1 186 ? 10.337 2.831 -6.312 1.00 98.38 186 ILE A C 1
ATOM 1362 O O . ILE A 1 186 ? 9.610 1.840 -6.386 1.00 98.38 186 ILE A O 1
ATOM 1366 N N . LEU A 1 187 ? 10.306 3.694 -5.301 1.00 97.81 187 LEU A N 1
ATOM 1367 C CA . LEU A 1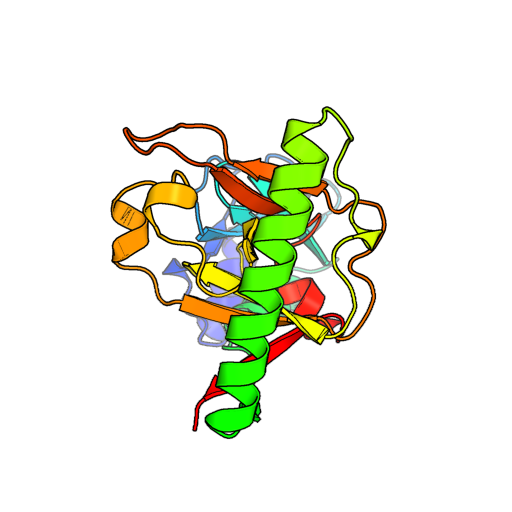 187 ? 9.353 3.656 -4.202 1.00 97.81 187 LEU A CA 1
ATOM 1368 C C . LEU A 1 187 ? 8.205 4.621 -4.495 1.00 97.81 187 LEU A C 1
ATOM 1370 O O . LEU A 1 187 ? 8.432 5.807 -4.733 1.00 97.81 187 LEU A O 1
ATOM 1374 N N . VAL A 1 188 ? 6.982 4.109 -4.416 1.00 98.25 188 VAL A N 1
ATOM 1375 C CA . VAL A 1 188 ? 5.741 4.881 -4.404 1.00 98.25 188 VAL A CA 1
ATOM 1376 C C . VAL A 1 188 ? 5.212 4.863 -2.973 1.00 98.25 188 VAL A C 1
ATOM 1378 O O . VAL A 1 188 ? 4.792 3.819 -2.474 1.00 98.25 188 VAL A O 1
ATOM 1381 N N . THR A 1 189 ? 5.264 6.006 -2.292 1.00 97.81 189 THR A N 1
ATOM 1382 C CA . THR A 1 189 ? 4.741 6.148 -0.928 1.00 97.81 189 THR A CA 1
ATOM 1383 C C . THR A 1 189 ? 3.384 6.826 -0.978 1.00 97.81 189 THR A C 1
ATOM 1385 O O . THR A 1 189 ? 3.269 8.001 -1.331 1.00 97.81 189 THR A O 1
ATOM 1388 N N . LEU A 1 190 ? 2.357 6.077 -0.610 1.00 98.12 190 LEU A N 1
ATOM 1389 C CA . LEU A 1 190 ? 0.981 6.536 -0.569 1.00 98.12 190 LEU A CA 1
ATOM 1390 C C . LEU A 1 190 ? 0.723 7.394 0.679 1.00 98.12 190 LEU A C 1
ATOM 1392 O O . LEU A 1 190 ? 1.426 7.288 1.689 1.00 98.12 190 LEU A O 1
ATOM 1396 N N . GLU A 1 191 ? -0.290 8.258 0.615 1.00 96.69 191 GLU A N 1
ATOM 1397 C CA . GLU A 1 191 ? -0.681 9.101 1.755 1.00 96.69 191 GLU A CA 1
ATOM 1398 C C . GLU A 1 191 ? -1.576 8.347 2.759 1.00 96.69 191 GLU A C 1
ATOM 1400 O O . GLU A 1 191 ? -1.607 8.670 3.947 1.00 96.69 191 GLU A O 1
ATOM 1405 N N . ARG A 1 192 ? -2.268 7.311 2.269 1.00 97.81 192 ARG A N 1
ATOM 1406 C CA . ARG A 1 192 ? -3.111 6.373 3.022 1.00 97.81 192 ARG A CA 1
ATOM 1407 C C . ARG A 1 192 ? -2.628 4.934 2.803 1.00 97.81 192 ARG A C 1
ATOM 1409 O O . ARG A 1 192 ? -1.921 4.682 1.826 1.00 97.81 192 ARG A O 1
ATOM 1416 N N . PRO A 1 193 ? -3.010 3.971 3.662 1.00 98.06 193 PRO A N 1
ATOM 1417 C CA . PRO A 1 193 ? -2.764 2.554 3.407 1.00 98.06 193 PRO A CA 1
ATOM 1418 C C . PRO A 1 193 ? -3.308 2.125 2.043 1.00 98.06 193 PRO A C 1
ATOM 1420 O O . PRO A 1 193 ? -4.367 2.594 1.625 1.00 98.06 193 PRO A O 1
ATOM 1423 N N . VAL A 1 194 ? -2.635 1.191 1.370 1.00 98.25 194 VAL A N 1
ATOM 1424 C CA . VAL A 1 194 ? -3.034 0.687 0.045 1.00 98.25 194 VAL A CA 1
ATOM 1425 C C . VAL A 1 194 ? -4.455 0.129 0.045 1.00 98.25 194 VAL A C 1
ATOM 1427 O O . VAL A 1 194 ? -5.153 0.223 -0.963 1.00 98.25 194 VAL A O 1
ATOM 1430 N N . ARG A 1 195 ? -4.939 -0.363 1.195 1.00 98.31 195 ARG A N 1
ATOM 1431 C CA . ARG A 1 195 ? -6.340 -0.756 1.356 1.00 98.31 195 ARG A CA 1
ATOM 1432 C C . ARG A 1 195 ? -7.325 0.362 1.002 1.00 98.31 195 ARG A C 1
ATOM 1434 O O . ARG A 1 195 ? -8.315 0.084 0.343 1.00 98.31 195 ARG A O 1
ATOM 1441 N N . TRP A 1 196 ? -7.039 1.610 1.373 1.00 98.44 196 TRP A N 1
ATOM 1442 C CA . TRP A 1 196 ? -7.901 2.751 1.045 1.00 98.44 196 TRP A CA 1
ATOM 1443 C C . TRP A 1 196 ? -7.999 2.968 -0.467 1.00 98.44 196 TRP A C 1
ATOM 1445 O O . TRP A 1 196 ? -9.079 3.208 -0.997 1.00 98.44 196 TRP A O 1
ATOM 1455 N N . TYR A 1 197 ? -6.879 2.830 -1.179 1.00 98.56 197 TYR A N 1
ATOM 1456 C CA . TYR A 1 197 ? -6.836 2.957 -2.637 1.00 98.56 197 TYR A CA 1
ATOM 1457 C C . TYR A 1 197 ? -7.600 1.828 -3.329 1.00 98.56 197 TYR A C 1
ATOM 1459 O O . TYR A 1 197 ? -8.210 2.051 -4.370 1.00 98.56 197 TYR A O 1
ATOM 1467 N N . TYR A 1 198 ? -7.585 0.627 -2.749 1.00 98.69 198 TYR A N 1
ATOM 1468 C CA . TYR A 1 198 ? -8.402 -0.486 -3.220 1.00 98.69 198 TYR A CA 1
ATOM 1469 C C . TYR A 1 198 ? -9.896 -0.220 -2.986 1.00 98.69 198 TYR A C 1
ATOM 1471 O O . TYR A 1 198 ? -10.689 -0.275 -3.920 1.00 98.69 198 TYR A O 1
ATOM 1479 N N . ASP A 1 199 ? -10.277 0.156 -1.763 1.00 98.50 199 ASP A N 1
ATOM 1480 C CA . ASP A 1 199 ? -11.682 0.373 -1.392 1.00 98.50 199 ASP A CA 1
ATOM 1481 C C . ASP A 1 199 ? -12.325 1.562 -2.128 1.00 98.50 199 ASP A C 1
ATOM 1483 O O . ASP A 1 199 ? -13.541 1.603 -2.307 1.00 98.50 199 ASP A O 1
ATOM 1487 N N . THR A 1 200 ? -11.514 2.515 -2.594 1.00 97.88 200 THR A N 1
ATOM 1488 C CA . THR A 1 200 ? -11.954 3.662 -3.407 1.00 97.88 200 THR A CA 1
ATOM 1489 C C . THR A 1 200 ? -11.836 3.434 -4.918 1.00 97.88 200 THR A C 1
ATOM 1491 O O . THR A 1 200 ? -12.152 4.332 -5.698 1.00 97.88 200 THR A O 1
ATOM 1494 N N . GLY A 1 201 ? -11.405 2.244 -5.354 1.00 98.06 201 GLY A N 1
ATOM 1495 C CA . GLY A 1 201 ? -11.306 1.873 -6.769 1.00 98.06 201 GLY A CA 1
ATOM 1496 C C . GLY A 1 201 ? -10.145 2.525 -7.526 1.00 98.06 201 GLY A C 1
ATOM 1497 O O . GLY A 1 201 ? -10.125 2.519 -8.757 1.00 98.06 201 GLY A O 1
ATOM 1498 N N . VAL A 1 202 ? -9.169 3.098 -6.817 1.00 98.44 202 VAL A N 1
ATOM 1499 C CA . VAL A 1 202 ? -7.954 3.661 -7.423 1.00 98.44 202 VAL A CA 1
ATOM 1500 C C . VAL A 1 202 ? -6.989 2.555 -7.845 1.00 98.44 202 VAL A C 1
ATOM 1502 O O . VAL A 1 202 ? -6.279 2.715 -8.840 1.00 98.44 202 VAL A O 1
ATOM 1505 N N . VAL A 1 203 ? -6.978 1.426 -7.131 1.00 98.69 203 VAL A N 1
ATOM 1506 C CA . VAL A 1 203 ? -6.216 0.231 -7.509 1.00 98.69 203 VAL A CA 1
ATOM 1507 C C . VAL A 1 203 ? -7.070 -1.030 -7.433 1.00 98.69 203 VAL A C 1
ATOM 1509 O O . VAL A 1 203 ? -7.918 -1.160 -6.561 1.00 98.69 203 VAL A O 1
ATOM 1512 N N . ASP A 1 204 ? -6.778 -1.989 -8.304 1.00 98.62 204 ASP A N 1
ATOM 1513 C CA . ASP A 1 204 ? -7.323 -3.347 -8.251 1.00 98.62 204 ASP A CA 1
ATOM 1514 C C . ASP A 1 204 ? -6.237 -4.327 -7.795 1.00 98.62 204 ASP A C 1
ATOM 1516 O O . ASP A 1 204 ? -5.074 -4.162 -8.162 1.00 98.62 204 ASP A O 1
ATOM 1520 N N . VAL A 1 205 ? -6.593 -5.383 -7.058 1.00 98.69 205 VAL A N 1
ATOM 1521 C CA . VAL A 1 205 ? -5.659 -6.494 -6.801 1.00 98.69 205 VAL A CA 1
ATOM 1522 C C . VAL A 1 205 ? -5.705 -7.471 -7.967 1.00 98.69 205 VAL A C 1
ATOM 1524 O O . VAL A 1 205 ? -6.781 -7.930 -8.347 1.00 98.69 205 VAL A O 1
ATOM 1527 N N . VAL A 1 206 ? -4.544 -7.811 -8.528 1.00 98.31 206 VAL A N 1
ATOM 1528 C CA . VAL A 1 206 ? -4.436 -8.725 -9.676 1.00 98.31 206 VAL A CA 1
ATOM 1529 C C . VAL A 1 206 ? -3.486 -9.885 -9.394 1.00 98.31 206 VAL A C 1
ATOM 1531 O O . VAL A 1 206 ? -2.513 -9.744 -8.657 1.00 98.31 206 VAL A O 1
ATOM 1534 N N . ALA A 1 207 ? -3.749 -11.038 -10.001 1.00 97.19 207 ALA A N 1
ATOM 1535 C CA . ALA A 1 207 ? -2.852 -12.192 -9.968 1.00 97.19 207 ALA A CA 1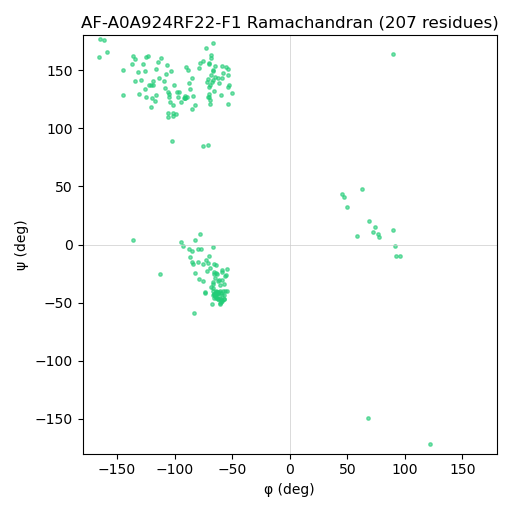
ATOM 1536 C C . ALA A 1 207 ? -2.906 -12.956 -11.299 1.00 97.19 207 ALA A C 1
ATOM 1538 O O . ALA A 1 207 ? -3.956 -12.954 -11.951 1.00 97.19 207 ALA A O 1
ATOM 1539 N N . PRO A 1 208 ? -1.810 -13.611 -11.720 1.00 96.00 208 PRO A N 1
ATOM 1540 C CA . PRO A 1 208 ? -1.853 -14.496 -12.875 1.00 96.00 208 PRO A CA 1
ATOM 1541 C C . PRO A 1 208 ? -2.727 -15.723 -12.578 1.00 96.00 208 PRO A C 1
ATOM 1543 O O . PRO A 1 208 ? -2.819 -16.168 -11.431 1.00 96.00 208 PRO A O 1
ATOM 1546 N N . ARG A 1 209 ? -3.371 -16.250 -13.622 1.00 89.31 209 ARG A N 1
ATOM 1547 C CA . ARG A 1 209 ? -4.083 -17.534 -13.601 1.00 89.31 209 ARG A CA 1
ATOM 1548 C C . ARG A 1 209 ? -3.142 -18.712 -13.372 1.00 89.31 209 ARG A C 1
ATOM 1550 O O . ARG A 1 209 ? -2.047 -18.709 -13.974 1.00 89.31 209 ARG A O 1
#

Mean predicted aligned error: 3.49 Å

Solvent-accessib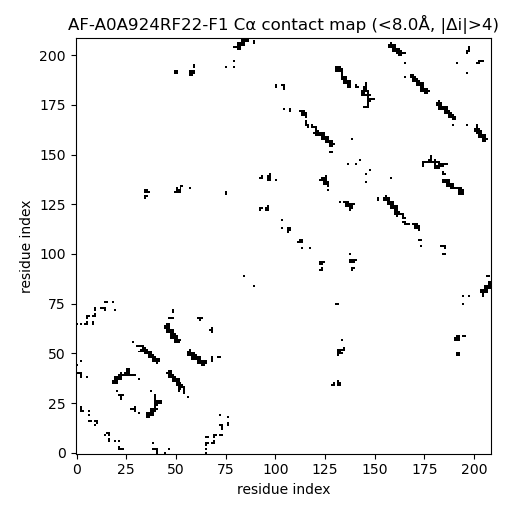le surface area (backbone atoms only — not comparable to full-atom values): 10917 Å² total; per-residue (Å²): 125,60,40,67,53,24,49,48,53,15,37,77,73,68,33,73,50,90,56,50,45,64,23,93,44,61,76,40,85,61,95,63,64,57,57,22,35,35,39,28,23,34,87,90,50,30,32,35,37,24,9,22,30,89,84,42,79,19,58,62,52,74,24,79,40,52,67,58,37,12,52,49,52,39,54,70,70,48,80,77,75,69,46,73,37,52,60,67,60,43,50,49,38,44,51,52,20,49,52,49,52,51,53,54,48,52,44,44,74,72,72,43,84,58,51,45,82,78,55,50,63,66,42,28,28,27,33,73,46,55,54,28,26,27,70,30,29,42,29,85,61,52,70,52,19,59,29,54,57,79,76,55,76,80,39,57,76,46,37,34,33,27,64,36,78,83,51,88,74,30,46,36,43,72,31,62,63,32,84,94,25,72,18,66,26,54,36,39,35,51,63,33,13,48,46,50,38,39,78,70,57,30,26,44,38,46,42,64,106